Protein AF-0000000076381623 (afdb_homodimer)

Secondary structure (DSSP, 8-state):
-HHHHHHHHHHHHHHHHHHHTTTT--EEEEETTEEEEE-HHHHHHH-HHHHHHHHTT--EEEEPTTT--HHHHHHHHHHHHH----TTT---S-TTTTTT-/-HHHHHHHHHHHHHHHHHHHHTTT--EEEEETTEEEEE-HHHHHHH-HHHHHHHHTT--EEEEPTTT--HHHHHHHHHHHHH----TTT---S-TTTTTT-

InterPro domains:
  IPR000210 BTB/POZ domain [PF00651] (15-88)
  IPR000210 BTB/POZ domain [PS50097] (25-89)
  IPR000210 BTB/POZ domain [SM00225] (25-101)
  IPR011333 SKP1/BTB/POZ domain superfamily [G3DSA:3.30.710.10] (2-96)
  IPR011333 SKP1/BTB/POZ domain superfamily [SSF54695] (5-88)
  IPR050457 Zinc finger and BTB domain-containing [PTHR46105] (6-86)

Nearest PDB structures (foldseek):
  1buo-assembly1_A-2  TM=9.731E-01  e=7.500E-08  Homo sapiens
  2if5-assembly1_A-2  TM=9.376E-01  e=1.291E-07  Homo sapiens
  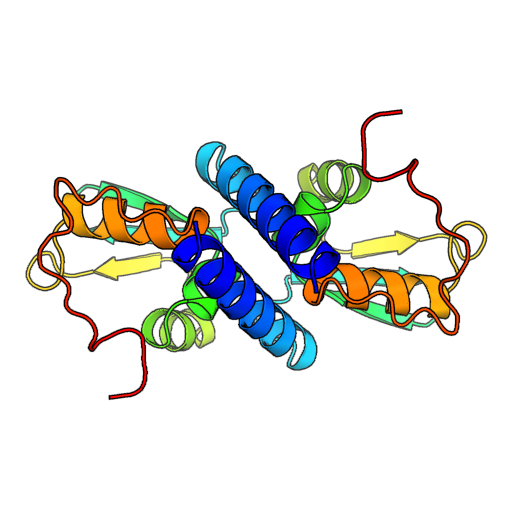1cs3-assembly1_A  TM=9.751E-01  e=3.572E-07  Homo sapiens
  7t0t-assembly2_D  TM=9.208E-01  e=1.812E-07  Homo sapiens
  3ga1-assembly1_A  TM=8.735E-01  e=1.582E-07  Homo sapiens

Structure (mmCIF, N/CA/C/O backbone):
data_AF-0000000076381623-model_v1
#
loop_
_entity.id
_entity.type
_entity.pdbx_description
1 polymer 'BTB domain-containing protein'
#
loop_
_atom_site.group_PDB
_atom_site.id
_atom_site.type_symbol
_atom_site.label_atom_id
_atom_site.label_alt_id
_atom_site.label_comp_id
_atom_site.label_asym_id
_atom_site.label_entity_id
_atom_site.label_seq_id
_atom_site.pdbx_PDB_ins_code
_atom_site.Cartn_x
_atom_site.Cartn_y
_atom_site.Cartn_z
_atom_site.occupancy
_atom_site.B_iso_or_equiv
_atom_site.auth_seq_id
_atom_site.auth_comp_id
_atom_site.auth_asym_id
_atom_site.auth_atom_id
_atom_site.pdbx_PDB_model_num
ATOM 1 N N . LEU A 1 1 ? 20.5 -4.09 -6.148 1 44.88 1 LEU A N 1
ATOM 2 C CA . LEU A 1 1 ? 20.016 -2.918 -5.426 1 44.88 1 LEU A CA 1
ATOM 3 C C . LEU A 1 1 ? 19.219 -2.006 -6.348 1 44.88 1 LEU A C 1
ATOM 5 O O . LEU A 1 1 ? 18.188 -1.458 -5.945 1 44.88 1 LEU A O 1
ATOM 9 N N . VAL A 1 2 ? 19.734 -1.912 -7.535 1 52.88 2 VAL A N 1
ATOM 10 C CA . VAL A 1 2 ? 19.172 -0.991 -8.523 1 52.88 2 VAL A CA 1
ATOM 11 C C . VAL A 1 2 ? 17.766 -1.435 -8.906 1 52.88 2 VAL A C 1
ATOM 13 O O . VAL A 1 2 ? 16.859 -0.609 -9.008 1 52.88 2 VAL A O 1
ATOM 16 N N . LEU A 1 3 ? 17.578 -2.738 -8.906 1 61.34 3 LEU A N 1
ATOM 17 C CA . LEU A 1 3 ? 16.266 -3.225 -9.32 1 61.34 3 LEU A CA 1
ATOM 18 C C . LEU A 1 3 ? 15.234 -2.992 -8.227 1 61.34 3 LEU A C 1
ATOM 20 O O . LEU A 1 3 ? 14.062 -2.73 -8.523 1 61.34 3 LEU A O 1
ATOM 24 N N . GLN A 1 4 ? 15.781 -2.955 -7.047 1 71.25 4 GLN A N 1
ATOM 25 C CA . GLN A 1 4 ? 14.875 -2.785 -5.914 1 71.25 4 GLN A CA 1
ATOM 26 C C . GLN A 1 4 ? 14.328 -1.362 -5.859 1 71.25 4 GLN A C 1
ATOM 28 O O . GLN A 1 4 ? 13.133 -1.163 -5.633 1 71.25 4 GLN A O 1
ATOM 33 N N . ASP A 1 5 ? 15.289 -0.472 -6.203 1 76.06 5 ASP A N 1
ATOM 34 C CA . ASP A 1 5 ? 14.875 0.925 -6.145 1 76.06 5 ASP A CA 1
ATOM 35 C C . ASP A 1 5 ? 13.844 1.238 -7.23 1 76.06 5 ASP A C 1
ATOM 37 O O . ASP A 1 5 ? 12.859 1.925 -6.977 1 76.06 5 ASP A O 1
ATOM 41 N N . GLN A 1 6 ? 14.102 0.695 -8.445 1 83.19 6 GLN A N 1
ATOM 42 C CA . GLN A 1 6 ? 13.18 0.95 -9.539 1 83.19 6 GLN A CA 1
ATOM 43 C C . GLN A 1 6 ? 11.812 0.325 -9.266 1 83.19 6 GLN A C 1
ATOM 45 O O . GLN A 1 6 ? 10.773 0.938 -9.539 1 83.19 6 GLN A O 1
ATOM 50 N N . HIS A 1 7 ? 11.859 -0.849 -8.75 1 88.62 7 HIS A N 1
ATOM 51 C CA . HIS A 1 7 ? 10.617 -1.542 -8.406 1 88.62 7 HIS A CA 1
ATOM 52 C C . HIS A 1 7 ? 9.805 -0.745 -7.398 1 88.62 7 HIS A C 1
ATOM 54 O O . HIS A 1 7 ? 8.609 -0.509 -7.605 1 88.62 7 HIS A O 1
ATOM 60 N N . CYS A 1 8 ? 10.477 -0.35 -6.359 1 90.5 8 CYS A N 1
ATOM 61 C CA . CYS A 1 8 ? 9.812 0.387 -5.289 1 90.5 8 CYS A CA 1
ATOM 62 C C . CYS A 1 8 ? 9.211 1.685 -5.812 1 90.5 8 CYS A C 1
ATOM 64 O O . CYS A 1 8 ? 8.062 2.006 -5.516 1 90.5 8 CYS A O 1
ATOM 66 N N . MET A 1 9 ? 9.938 2.334 -6.625 1 90.5 9 MET A N 1
ATOM 67 C CA . MET A 1 9 ? 9.469 3.619 -7.137 1 90.5 9 MET A CA 1
ATOM 68 C C . MET A 1 9 ? 8.266 3.432 -8.062 1 90.5 9 MET A C 1
ATOM 70 O O . MET A 1 9 ? 7.332 4.234 -8.039 1 90.5 9 MET A O 1
ATOM 74 N N . GLN A 1 10 ? 8.312 2.424 -8.859 1 92.44 10 GLN A N 1
ATOM 75 C CA . GLN A 1 10 ? 7.191 2.15 -9.75 1 92.44 10 GLN A CA 1
ATOM 76 C C . GLN A 1 10 ? 5.941 1.771 -8.953 1 92.44 10 GLN A C 1
ATOM 78 O O . GLN A 1 10 ? 4.84 2.223 -9.266 1 92.44 10 GLN A O 1
ATOM 83 N N . LEU A 1 11 ? 6.125 0.985 -7.996 1 95 11 LEU A N 1
ATOM 84 C CA . LEU A 1 11 ? 5.004 0.565 -7.168 1 95 11 LEU A CA 1
ATOM 85 C C . LEU A 1 11 ? 4.383 1.758 -6.445 1 95 11 LEU A C 1
ATOM 87 O O . LEU A 1 11 ? 3.16 1.916 -6.434 1 95 11 LEU A O 1
ATOM 91 N N . LEU A 1 12 ? 5.25 2.604 -5.879 1 95.5 12 LEU A N 1
ATOM 92 C CA . LEU A 1 12 ? 4.766 3.779 -5.16 1 95.5 12 LEU A CA 1
ATOM 93 C C . LEU A 1 12 ? 4.051 4.734 -6.109 1 95.5 12 LEU A C 1
ATOM 95 O O . LEU A 1 12 ? 3.037 5.336 -5.742 1 95.5 12 LEU A O 1
ATOM 99 N N . ASP A 1 13 ? 4.547 4.828 -7.324 1 95.81 13 ASP A N 1
ATOM 100 C CA . ASP A 1 13 ? 3.902 5.66 -8.336 1 95.81 13 ASP A CA 1
ATOM 101 C C . ASP A 1 13 ? 2.492 5.164 -8.641 1 95.81 13 ASP A C 1
ATOM 103 O O . ASP A 1 13 ? 1.558 5.961 -8.75 1 95.81 13 ASP A O 1
ATOM 107 N N . GLN A 1 14 ? 2.346 3.908 -8.773 1 96.94 14 GLN A N 1
ATOM 108 C CA . GLN A 1 14 ? 1.033 3.334 -9.055 1 96.94 14 GLN A CA 1
ATOM 109 C C . GLN A 1 14 ? 0.096 3.496 -7.859 1 96.94 14 GLN A C 1
ATOM 111 O O . GLN A 1 14 ? -1.099 3.746 -8.031 1 96.94 14 GLN A O 1
ATOM 116 N N . LEU A 1 15 ? 0.608 3.381 -6.633 1 98.12 15 LEU A N 1
ATOM 117 C CA . LEU A 1 15 ? -0.204 3.627 -5.449 1 98.12 15 LEU A CA 1
ATOM 118 C C . LEU A 1 15 ? -0.674 5.078 -5.402 1 98.12 15 LEU A C 1
ATOM 120 O O . LEU A 1 15 ? -1.812 5.355 -5.016 1 98.12 15 LEU A O 1
ATOM 124 N N . ASN A 1 16 ? 0.217 5.969 -5.809 1 97.81 16 ASN A N 1
ATOM 125 C CA . ASN A 1 16 ? -0.166 7.375 -5.863 1 97.81 16 ASN A CA 1
ATOM 126 C C . ASN A 1 16 ? -1.263 7.617 -6.895 1 97.81 16 ASN A C 1
ATOM 128 O O . ASN A 1 16 ? -2.199 8.383 -6.645 1 97.81 16 ASN A O 1
ATOM 132 N N . LYS A 1 17 ? -1.148 7.008 -8.039 1 98.06 17 LYS A N 1
ATOM 133 C CA . LYS A 1 17 ? -2.176 7.125 -9.062 1 98.06 17 LYS A CA 1
ATOM 134 C C . LYS A 1 17 ? -3.518 6.594 -8.57 1 98.06 17 LYS A C 1
ATOM 136 O O . LYS A 1 17 ? -4.566 7.18 -8.844 1 98.06 17 LYS A O 1
ATOM 141 N N . GLN A 1 18 ? -3.467 5.512 -7.879 1 98 18 GLN A N 1
ATOM 142 C CA . GLN A 1 18 ? -4.684 4.98 -7.27 1 98 18 GLN A CA 1
ATOM 143 C C . GLN A 1 18 ? -5.309 5.996 -6.316 1 98 18 GLN A C 1
ATOM 145 O O . GLN A 1 18 ? -6.52 6.23 -6.359 1 98 18 GLN A O 1
ATOM 150 N N . ARG A 1 19 ? -4.457 6.598 -5.469 1 98.12 19 ARG A N 1
ATOM 151 C CA . ARG A 1 19 ? -4.957 7.578 -4.512 1 98.12 19 ARG A CA 1
ATOM 152 C C . ARG A 1 19 ? -5.609 8.758 -5.223 1 98.12 19 ARG A C 1
ATOM 154 O O . ARG A 1 19 ? -6.703 9.188 -4.852 1 98.12 19 ARG A O 1
ATOM 161 N N . GLU A 1 20 ? -4.949 9.219 -6.254 1 97.44 20 GLU A N 1
ATOM 162 C CA . GLU A 1 20 ? -5.441 10.367 -7.008 1 97.44 20 GLU A CA 1
ATOM 163 C C . GLU A 1 20 ? -6.781 10.055 -7.676 1 97.44 20 GLU A C 1
ATOM 165 O O . GLU A 1 20 ? -7.617 10.945 -7.848 1 97.44 20 GLU A O 1
ATOM 170 N N . ASN A 1 21 ? -6.988 8.766 -7.988 1 97.12 21 ASN A N 1
ATOM 171 C CA . ASN A 1 21 ? -8.211 8.352 -8.664 1 97.12 21 ASN A CA 1
ATOM 172 C C . ASN A 1 21 ? -9.227 7.785 -7.68 1 97.12 21 ASN A C 1
ATOM 174 O O . ASN A 1 21 ? -10.305 7.336 -8.078 1 97.12 21 ASN A O 1
ATOM 178 N N . GLY A 1 22 ? -8.852 7.758 -6.418 1 97.12 22 GLY A N 1
ATOM 179 C CA . GLY A 1 22 ? -9.742 7.234 -5.398 1 97.12 22 GLY A CA 1
ATOM 180 C C . GLY A 1 22 ? -9.891 5.727 -5.445 1 97.12 22 GLY A C 1
ATOM 181 O O . GLY A 1 22 ? -10.805 5.164 -4.848 1 97.12 22 GLY A O 1
ATOM 182 N N . PHE A 1 23 ? -9.016 5.094 -6.211 1 96.81 23 PHE A N 1
ATOM 183 C CA . PHE A 1 23 ? -9.094 3.65 -6.402 1 96.81 23 PHE A CA 1
ATOM 184 C C . PHE A 1 23 ? -8.594 2.914 -5.164 1 96.81 23 PHE A C 1
ATOM 186 O O . PHE A 1 23 ? -7.504 3.199 -4.664 1 96.81 23 PHE A O 1
ATOM 193 N N . LEU A 1 24 ? -9.391 2.078 -4.512 1 95.88 24 LEU A N 1
ATOM 194 C CA . LEU A 1 24 ? -9.109 1.2 -3.381 1 95.88 24 LEU A CA 1
ATOM 195 C C . LEU A 1 24 ? -8.766 2.01 -2.135 1 95.88 24 LEU A C 1
ATOM 197 O O . LEU A 1 24 ? -8.094 1.509 -1.231 1 95.88 24 LEU A O 1
ATOM 201 N N . CYS A 1 25 ? -9.047 3.297 -2.148 1 97.19 25 CYS A N 1
ATOM 202 C CA . CYS A 1 25 ? -8.906 4.078 -0.923 1 97.19 25 CYS A CA 1
ATOM 203 C C . CYS A 1 25 ? -9.898 3.615 0.135 1 97.19 25 CYS A C 1
ATOM 205 O O . CYS A 1 25 ? -11.109 3.615 -0.101 1 97.19 25 CYS A O 1
ATOM 207 N N . ASP A 1 26 ? -9.359 3.289 1.3 1 95.75 26 ASP A N 1
ATOM 208 C CA . ASP A 1 26 ? -10.242 2.666 2.285 1 95.75 26 ASP A CA 1
ATOM 209 C C . ASP A 1 26 ? -10.211 3.432 3.605 1 95.75 26 ASP A C 1
ATOM 211 O O . ASP A 1 26 ? -10.609 2.902 4.645 1 95.75 26 ASP A O 1
ATOM 215 N N . CYS A 1 27 ? -9.688 4.652 3.611 1 96.44 27 CYS A N 1
ATOM 216 C CA . CYS A 1 27 ? -9.797 5.504 4.789 1 96.44 27 CYS A CA 1
ATOM 217 C C . CYS A 1 27 ? -9.938 6.969 4.395 1 96.44 27 CYS A C 1
ATOM 219 O O . CYS A 1 27 ? -9.711 7.332 3.238 1 96.44 27 CYS A O 1
ATOM 221 N N . THR A 1 28 ? -10.438 7.715 5.359 1 97.44 28 THR A N 1
ATOM 222 C CA . THR A 1 28 ? -10.625 9.156 5.203 1 97.44 28 THR A CA 1
ATOM 223 C C . THR A 1 28 ? -10.062 9.898 6.414 1 97.44 28 THR A C 1
ATOM 225 O O . THR A 1 28 ? -10.344 9.531 7.559 1 97.44 28 THR A O 1
ATOM 228 N N . VAL A 1 29 ? -9.219 10.852 6.133 1 96.19 29 VAL A N 1
ATOM 229 C CA . VAL A 1 29 ? -8.734 11.758 7.164 1 96.19 29 VAL A CA 1
ATOM 230 C C . VAL A 1 29 ? -9.453 13.102 7.047 1 96.19 29 VAL A C 1
ATOM 232 O O . VAL A 1 29 ? -9.461 13.719 5.977 1 96.19 29 VAL A O 1
ATOM 235 N N . VAL A 1 30 ? -10.086 13.477 8.141 1 96.94 30 VAL A N 1
ATOM 236 C CA . VAL A 1 30 ? -10.875 14.711 8.141 1 96.94 30 VAL A CA 1
ATOM 237 C C . VAL A 1 30 ? -10.164 15.781 8.961 1 96.94 30 VAL A C 1
ATOM 239 O O . VAL A 1 30 ? -9.766 15.531 10.102 1 96.94 30 VAL A O 1
ATOM 242 N N . ILE A 1 31 ? -9.961 16.891 8.344 1 95.56 31 ILE A N 1
ATOM 243 C CA . ILE A 1 31 ? -9.414 18.078 9 1 95.56 31 ILE A CA 1
ATOM 244 C C . ILE A 1 31 ? -10.305 19.281 8.734 1 95.56 31 ILE A C 1
ATOM 246 O O . ILE A 1 31 ? -10.367 19.781 7.602 1 95.56 31 ILE A O 1
ATOM 250 N N . GLY A 1 32 ? -10.945 19.797 9.773 1 92.75 32 GLY A N 1
ATOM 251 C CA . GLY A 1 32 ? -11.93 20.844 9.531 1 92.75 32 GLY A CA 1
ATOM 252 C C . GLY A 1 32 ? -13.039 20.406 8.586 1 92.75 32 GLY A C 1
ATOM 253 O O . GLY A 1 32 ? -13.75 19.438 8.859 1 92.75 32 GLY A O 1
ATOM 254 N N . GLN A 1 33 ? -13.141 21.094 7.438 1 93.44 33 GLN A N 1
ATOM 255 C CA . GLN A 1 33 ? -14.203 20.797 6.473 1 93.44 33 GLN A CA 1
ATOM 256 C C . GLN A 1 33 ? -13.672 19.953 5.316 1 93.44 33 GLN A C 1
ATOM 258 O O . GLN A 1 33 ? -14.43 19.578 4.422 1 93.44 33 GLN A O 1
ATOM 263 N N . LEU A 1 34 ? -12.406 19.578 5.332 1 95.94 34 LEU A N 1
ATOM 264 C CA . LEU A 1 34 ? -11.797 18.875 4.215 1 95.94 34 LEU A CA 1
ATOM 265 C C . LEU A 1 34 ? -11.609 17.391 4.547 1 95.94 34 LEU A C 1
ATOM 267 O O . LEU A 1 34 ? -11.312 17.047 5.688 1 95.94 34 LEU A O 1
ATOM 271 N N . GLN A 1 35 ? -11.797 16.625 3.535 1 96.94 35 GLN A N 1
ATOM 272 C CA . GLN A 1 35 ? -11.625 15.18 3.627 1 96.94 35 GLN A CA 1
ATOM 273 C C . GLN A 1 35 ? -10.531 14.695 2.678 1 96.94 35 GLN A C 1
ATOM 275 O O . GLN A 1 35 ? -10.477 15.109 1.519 1 96.94 35 GLN A O 1
ATOM 280 N N . PHE A 1 36 ? -9.656 13.844 3.188 1 97.31 36 PHE A N 1
ATOM 281 C CA . PHE A 1 36 ? -8.594 13.227 2.406 1 97.31 36 PHE A CA 1
ATOM 282 C C . PHE A 1 36 ? -8.766 11.711 2.35 1 97.31 36 PHE A C 1
ATOM 284 O O . PHE A 1 36 ? -8.758 11.039 3.383 1 97.31 36 PHE A O 1
ATOM 291 N N . LYS A 1 37 ? -8.891 11.234 1.164 1 97.94 37 LYS A N 1
ATOM 292 C CA . LYS A 1 37 ? -8.953 9.789 0.978 1 97.94 37 LYS A CA 1
ATOM 293 C C . LYS A 1 37 ? -7.559 9.203 0.763 1 97.94 37 LYS A C 1
ATOM 295 O O . LYS A 1 37 ? -6.719 9.812 0.098 1 97.94 37 LYS A O 1
ATOM 300 N N . ALA A 1 38 ? -7.352 8.04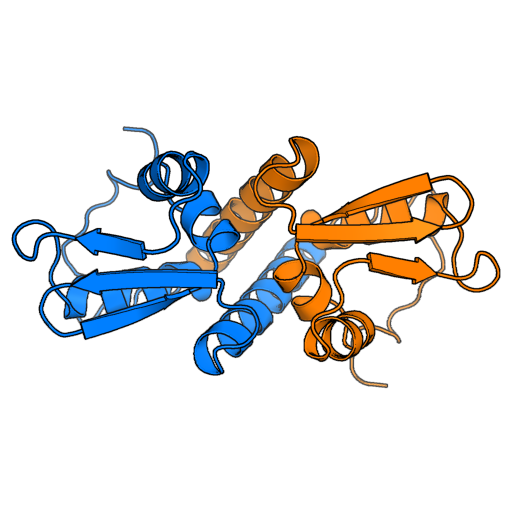7 1.351 1 98.06 38 ALA A N 1
ATOM 301 C CA . ALA A 1 38 ? -6.059 7.383 1.222 1 98.06 38 ALA A CA 1
ATOM 302 C C . ALA A 1 38 ? -6.184 5.883 1.459 1 98.06 38 ALA A C 1
ATOM 304 O O . ALA A 1 38 ? -7.293 5.355 1.573 1 98.06 38 ALA A O 1
ATOM 305 N N . HIS A 1 39 ? -5.129 5.219 1.416 1 98 39 HIS A N 1
ATOM 306 C CA . HIS A 1 39 ? -5.07 3.803 1.756 1 98 39 HIS A CA 1
ATOM 307 C C . HIS A 1 39 ? -4.598 3.602 3.191 1 98 39 HIS A C 1
ATOM 309 O O . HIS A 1 39 ? -3.545 4.113 3.582 1 98 39 HIS A O 1
ATOM 315 N N . ARG A 1 40 ? -5.273 2.799 3.98 1 97.38 40 ARG A N 1
ATOM 316 C CA . ARG A 1 40 ? -4.93 2.549 5.375 1 97.38 40 ARG A CA 1
ATOM 317 C C . ARG A 1 40 ? -3.533 1.949 5.496 1 97.38 40 ARG A C 1
ATOM 319 O O . ARG A 1 40 ? -2.738 2.373 6.34 1 97.38 40 ARG A O 1
ATOM 326 N N . ASN A 1 41 ? -3.33 0.94 4.629 1 97.81 41 ASN A N 1
ATOM 327 C CA . ASN A 1 41 ? -2.066 0.225 4.766 1 97.81 41 ASN A 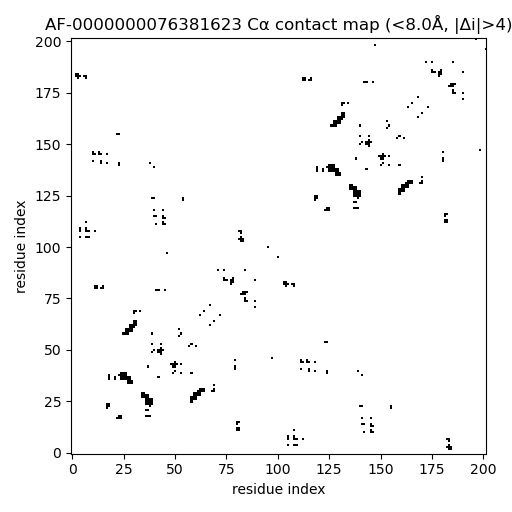CA 1
ATOM 328 C C . ASN A 1 41 ? -0.875 1.125 4.449 1 97.81 41 ASN A C 1
ATOM 330 O O . ASN A 1 41 ? 0.194 0.976 5.043 1 97.81 41 ASN A O 1
ATOM 334 N N . VAL A 1 42 ? -1.017 2.1 3.543 1 98.19 42 VAL A N 1
ATOM 335 C CA . VAL A 1 42 ? 0.058 3.025 3.199 1 98.19 42 VAL A CA 1
ATOM 336 C C . VAL A 1 42 ? 0.285 4.004 4.348 1 98.19 42 VAL A C 1
ATOM 338 O O . VAL A 1 42 ? 1.423 4.223 4.773 1 98.19 42 VAL A O 1
ATOM 341 N N . LEU A 1 43 ? -0.814 4.59 4.902 1 96.62 43 LEU A N 1
ATOM 342 C CA . LEU A 1 43 ? -0.683 5.508 6.027 1 96.62 43 LEU A CA 1
ATOM 343 C C . LEU A 1 43 ? -0.08 4.801 7.238 1 96.62 43 LEU A C 1
ATOM 345 O O . LEU A 1 43 ? 0.805 5.344 7.902 1 96.62 43 LEU A O 1
ATOM 349 N N . ALA A 1 44 ? -0.502 3.578 7.492 1 96.88 44 ALA A N 1
ATOM 350 C CA . ALA A 1 44 ? -0.011 2.799 8.625 1 96.88 44 ALA A CA 1
ATOM 351 C C . ALA A 1 44 ? 1.452 2.414 8.43 1 96.88 44 ALA A C 1
ATOM 353 O O . ALA A 1 44 ? 2.195 2.268 9.406 1 96.88 44 ALA A O 1
ATOM 354 N N . ALA A 1 45 ? 1.845 2.217 7.203 1 97.25 45 ALA A N 1
ATOM 355 C CA . ALA A 1 45 ? 3.234 1.886 6.902 1 97.25 45 ALA A CA 1
ATOM 356 C C . ALA A 1 45 ? 4.148 3.08 7.156 1 97.25 45 ALA A C 1
ATOM 358 O O . ALA A 1 45 ? 5.32 2.91 7.512 1 97.25 45 ALA A O 1
ATOM 359 N N . PHE A 1 46 ? 3.656 4.285 6.977 1 94.38 46 PHE A N 1
ATOM 360 C CA . PHE A 1 46 ? 4.469 5.488 7.094 1 94.38 46 PHE A CA 1
ATOM 361 C C . PHE A 1 46 ? 4.512 5.977 8.539 1 94.38 46 PHE A C 1
ATOM 363 O O . PHE A 1 46 ? 5.547 6.453 9.008 1 94.38 46 PHE A O 1
ATOM 370 N N . SER A 1 47 ? 3.41 5.844 9.227 1 92.56 47 SER A N 1
ATOM 371 C CA . SER A 1 47 ? 3.275 6.527 10.508 1 92.56 47 SER A CA 1
ATOM 372 C C . SER A 1 47 ? 2.766 5.582 11.594 1 92.56 47 SER A C 1
ATOM 374 O O . SER A 1 47 ? 1.73 4.934 11.422 1 92.56 47 SER A O 1
ATOM 376 N N . GLY A 1 48 ? 3.434 5.582 12.688 1 93.88 48 GLY A N 1
ATOM 377 C CA . GLY A 1 48 ? 2.973 4.789 13.812 1 93.88 48 GLY A CA 1
ATOM 378 C C . GLY A 1 48 ? 1.618 5.227 14.336 1 93.88 48 GLY A C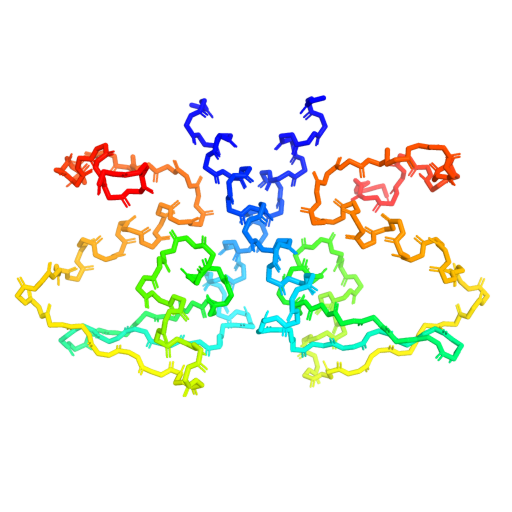 1
ATOM 379 O O . GLY A 1 48 ? 0.854 4.414 14.859 1 93.88 48 GLY A O 1
ATOM 380 N N . TYR A 1 49 ? 1.374 6.453 14.25 1 90.94 49 TYR A N 1
ATOM 381 C CA . TYR A 1 49 ? 0.075 6.977 14.656 1 90.94 49 TYR A CA 1
ATOM 382 C C . TYR A 1 49 ? -1.049 6.332 13.859 1 90.94 49 TYR A C 1
ATOM 384 O O . TYR A 1 49 ? -1.987 5.773 14.43 1 90.94 49 TYR A O 1
ATOM 392 N N . PHE A 1 50 ? -0.947 6.348 12.57 1 93.38 50 PHE A N 1
ATOM 393 C CA . PHE A 1 50 ? -1.984 5.785 11.719 1 93.38 50 PHE A CA 1
ATOM 394 C C . PHE A 1 50 ? -2.043 4.27 11.859 1 93.38 50 PHE A C 1
ATOM 396 O O . PHE A 1 50 ? -3.117 3.674 11.773 1 93.38 50 PHE A O 1
ATOM 403 N N . ARG A 1 51 ? -0.853 3.684 12.148 1 95.44 51 ARG A N 1
ATOM 404 C CA . ARG A 1 51 ? -0.84 2.246 12.398 1 95.44 51 ARG A CA 1
ATOM 405 C C . ARG A 1 51 ? -1.698 1.896 13.609 1 95.44 51 ARG A C 1
ATOM 407 O O . ARG A 1 51 ? -2.498 0.958 13.562 1 95.44 51 ARG A O 1
ATOM 414 N N . ALA A 1 52 ? -1.573 2.637 14.664 1 93 52 ALA A N 1
ATOM 415 C CA . ALA A 1 52 ? -2.328 2.41 15.891 1 93 52 ALA A CA 1
ATOM 416 C C . ALA A 1 52 ? -3.814 2.682 15.68 1 93 52 ALA A C 1
ATOM 418 O O . ALA A 1 52 ? -4.664 1.908 16.125 1 93 52 ALA A O 1
ATOM 419 N N . VAL A 1 53 ? -4.117 3.67 14.977 1 91.62 53 VAL A N 1
ATOM 420 C CA . VAL A 1 53 ? -5.496 4.09 14.742 1 91.62 53 VAL A CA 1
ATOM 421 C C . VAL A 1 53 ? -6.215 3.049 13.883 1 91.62 53 VAL A C 1
ATOM 423 O O . VAL A 1 53 ? -7.359 2.686 14.164 1 91.62 53 VAL A O 1
ATOM 426 N N . TYR A 1 54 ? -5.559 2.49 12.859 1 93.25 54 TYR A N 1
ATOM 427 C CA . TYR A 1 54 ? -6.238 1.609 11.914 1 93.25 54 TYR A CA 1
ATOM 428 C C . TYR A 1 54 ? -6.191 0.162 12.391 1 93.25 54 TYR A C 1
ATOM 430 O O . TYR A 1 54 ? -6.883 -0.7 11.844 1 93.25 54 TYR A O 1
ATOM 438 N N . ALA A 1 55 ? -5.371 -0.042 13.367 1 90.69 55 ALA A N 1
ATOM 439 C CA . ALA A 1 55 ? -5.43 -1.342 14.031 1 90.69 55 ALA A CA 1
ATOM 440 C C . ALA A 1 55 ? -6.773 -1.544 14.727 1 90.69 55 ALA A C 1
ATOM 442 O O . ALA A 1 55 ? -7.215 -2.68 14.914 1 90.69 55 ALA A O 1
ATOM 443 N N . LEU A 1 56 ? -7.445 -0.505 15.008 1 85.38 56 LEU A N 1
ATOM 444 C CA . LEU A 1 56 ? -8.719 -0.555 15.711 1 85.38 56 LEU A CA 1
ATOM 445 C C . LEU A 1 56 ? -9.891 -0.522 14.727 1 85.38 56 LEU A C 1
ATOM 447 O O . LEU A 1 56 ? -11.039 -0.313 15.125 1 85.38 56 LEU A O 1
ATOM 451 N N . GLU A 1 57 ? -9.602 -0.732 13.484 1 77.19 57 GLU A N 1
ATOM 452 C CA . GLU A 1 57 ? -10.547 -0.905 12.383 1 77.19 57 GLU A CA 1
ATOM 453 C C . GLU A 1 57 ? -11.305 0.388 12.102 1 77.19 57 GLU A C 1
ATOM 455 O O . GLU A 1 57 ? -12.391 0.361 11.516 1 77.19 57 GLU A O 1
ATOM 460 N N . SER A 1 58 ? -10.812 1.419 12.5 1 80.44 58 SER A N 1
ATOM 461 C CA . SER A 1 58 ? -11.414 2.695 12.133 1 80.44 58 SER A CA 1
ATOM 462 C C . SER A 1 58 ? -11.078 3.082 10.695 1 80.44 58 SER A C 1
ATOM 464 O O . SER A 1 58 ? -9.961 2.848 10.234 1 80.44 58 SER A O 1
ATOM 466 N N . ARG A 1 59 ? -12.141 3.672 10.094 1 90.19 59 ARG A N 1
ATOM 467 C CA . ARG A 1 59 ? -11.906 4.055 8.703 1 90.19 59 ARG A CA 1
ATOM 468 C C . ARG A 1 59 ? -11.867 5.57 8.547 1 90.19 59 ARG A C 1
ATOM 470 O O . ARG A 1 59 ? -11.391 6.09 7.539 1 90.19 59 ARG A O 1
ATOM 477 N N . VAL A 1 60 ? -12.367 6.238 9.578 1 93.94 60 VAL A N 1
ATOM 478 C CA . VAL A 1 60 ? -12.344 7.695 9.539 1 93.94 60 VAL A CA 1
ATOM 479 C C . VAL A 1 60 ? -11.539 8.227 10.727 1 93.94 60 VAL A C 1
ATOM 481 O O . VAL A 1 60 ? -11.742 7.797 11.859 1 93.94 60 VAL A O 1
ATOM 484 N N . VAL A 1 61 ? -10.562 9.117 10.406 1 93.5 61 VAL A N 1
ATOM 485 C CA . VAL A 1 61 ? -9.75 9.758 11.438 1 93.5 61 VAL A CA 1
ATOM 486 C C . VAL A 1 61 ? -9.961 11.273 11.398 1 93.5 61 VAL A C 1
ATOM 488 O O . VAL A 1 61 ? -9.875 11.891 10.344 1 93.5 61 VAL A O 1
ATOM 491 N N . PHE A 1 62 ? -10.305 11.781 12.578 1 93.88 62 PHE A N 1
ATOM 492 C CA . PHE A 1 62 ? -10.445 13.227 12.711 1 93.88 62 PHE A CA 1
ATOM 493 C C . PHE A 1 62 ? -9.188 13.844 13.328 1 93.88 62 PHE A C 1
ATOM 495 O O . PHE A 1 62 ? -8.766 13.445 14.414 1 93.88 62 PHE A O 1
ATOM 502 N N . LEU A 1 63 ? -8.539 14.695 12.539 1 93.69 63 LEU A N 1
ATOM 503 C CA . LEU A 1 63 ? -7.371 15.398 13.062 1 93.69 63 LEU A CA 1
ATOM 504 C C . LEU A 1 63 ? -7.723 16.828 13.438 1 93.69 63 LEU A C 1
ATOM 506 O O . LEU A 1 63 ? -8.453 17.5 12.711 1 93.69 63 LEU A O 1
ATOM 510 N N . ASP A 1 64 ? -7.207 17.234 14.578 1 92.5 64 ASP A N 1
ATOM 511 C CA . ASP A 1 64 ? -7.445 18.594 15.07 1 92.5 64 ASP A CA 1
ATOM 512 C C . ASP A 1 64 ? -6.609 19.609 14.305 1 92.5 64 ASP A C 1
ATOM 514 O O . ASP A 1 64 ? -5.402 19.438 14.141 1 92.5 64 ASP A O 1
ATOM 518 N N . GLN A 1 65 ? -7.258 20.641 13.891 1 90.25 65 GLN A N 1
ATOM 519 C CA . GLN A 1 65 ? -6.602 21.703 13.141 1 90.25 65 GLN A CA 1
ATOM 520 C C . GLN A 1 65 ? -5.488 22.344 13.953 1 90.25 65 GLN A C 1
ATOM 522 O O . GLN A 1 65 ? -4.617 23.016 13.398 1 90.25 65 GLN A O 1
ATOM 527 N N . SER A 1 66 ? -5.527 22.141 15.273 1 90 66 SER A N 1
ATOM 528 C CA . SER A 1 66 ? -4.465 22.672 16.125 1 90 66 SER A CA 1
ATOM 529 C C . SER A 1 66 ? -3.18 21.859 15.977 1 90 66 SER A C 1
ATOM 531 O O . SER A 1 66 ? -2.096 22.359 16.297 1 90 66 SER A O 1
ATOM 533 N N . GLN A 1 67 ? -3.279 20.672 15.492 1 87.81 67 GLN A N 1
ATOM 534 C CA . GLN A 1 67 ? -2.127 19.781 15.383 1 87.81 67 GLN A CA 1
ATOM 535 C C . GLN A 1 67 ? -1.508 19.875 13.984 1 87.81 67 GLN A C 1
ATOM 537 O O . GLN A 1 67 ? -0.285 19.797 13.844 1 87.81 67 GLN A O 1
ATOM 542 N N . ILE A 1 68 ? -2.357 19.922 13 1 89.62 68 ILE A N 1
ATOM 543 C CA . ILE A 1 68 ? -1.869 19.984 11.625 1 89.62 68 ILE A CA 1
ATOM 544 C C . ILE A 1 68 ? -2.873 20.734 10.758 1 89.62 68 ILE A C 1
ATOM 546 O O . ILE A 1 68 ? -4.086 20.547 10.891 1 89.62 68 ILE A O 1
ATOM 550 N N . SER A 1 69 ? -2.26 21.625 9.945 1 90.25 69 SER A N 1
ATOM 551 C CA . SER A 1 69 ? -3.121 22.344 9.016 1 90.25 69 SER A CA 1
ATOM 552 C C . SER A 1 69 ? -3.533 21.453 7.844 1 90.25 69 SER A C 1
ATOM 554 O O . SER A 1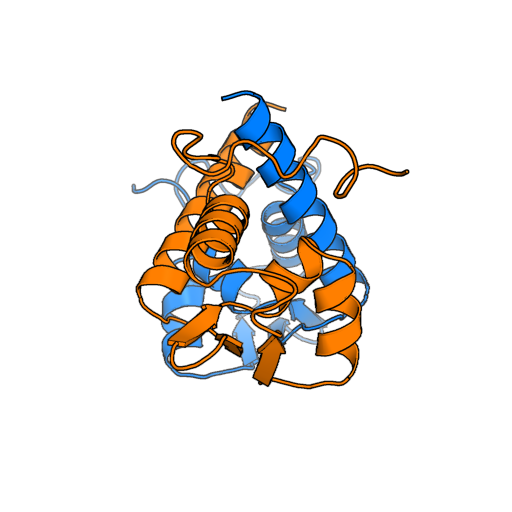 69 ? -2.898 20.422 7.586 1 90.25 69 SER A O 1
ATOM 556 N N . THR A 1 70 ? -4.625 21.891 7.125 1 92.81 70 THR A N 1
ATOM 557 C CA . THR A 1 70 ? -5.062 21.188 5.922 1 92.81 70 THR A CA 1
ATOM 558 C C . THR A 1 70 ? -3.949 21.156 4.879 1 92.81 70 THR A C 1
ATOM 560 O O . THR A 1 70 ? -3.707 20.125 4.25 1 92.81 70 THR A O 1
ATOM 563 N N . GLU A 1 71 ? -3.289 22.281 4.699 1 90.25 71 GLU A N 1
ATOM 564 C CA . GLU A 1 71 ? -2.186 22.359 3.75 1 90.25 71 GLU A CA 1
ATOM 565 C C . GLU A 1 71 ? -1.023 21.469 4.164 1 90.25 71 GLU A C 1
ATOM 567 O O . GLU A 1 71 ? -0.421 20.797 3.326 1 90.25 71 GLU A O 1
ATOM 572 N N . GLY A 1 72 ? -0.761 21.484 5.465 1 90.56 72 GLY A N 1
ATOM 573 C CA . GLY A 1 72 ? 0.304 20.641 5.977 1 90.56 72 GLY A CA 1
ATOM 574 C C . GLY A 1 72 ? 0.053 19.156 5.754 1 90.56 72 GLY A C 1
ATOM 575 O O . GLY A 1 72 ? 0.961 18.422 5.363 1 90.56 72 GLY A O 1
ATOM 576 N N . PHE A 1 73 ? -1.204 18.719 5.961 1 92.81 73 PHE A N 1
ATOM 577 C CA . PHE A 1 73 ? -1.522 17.312 5.781 1 92.81 73 PHE A CA 1
ATOM 578 C C . PHE A 1 73 ? -1.479 16.922 4.309 1 92.81 73 PHE A C 1
ATOM 580 O O . PHE A 1 73 ? -1.039 15.828 3.959 1 92.81 73 PHE A O 1
ATOM 587 N N . HIS A 1 74 ? -1.949 17.844 3.439 1 93.38 74 HIS A N 1
ATOM 588 C CA . HIS A 1 74 ? -1.852 17.609 2.004 1 93.38 74 HIS A CA 1
ATOM 589 C C . HIS A 1 74 ? -0.409 17.344 1.587 1 93.38 74 HIS A C 1
ATOM 591 O O . HIS A 1 74 ? -0.135 16.391 0.849 1 93.38 74 HIS A O 1
ATOM 597 N N . LYS A 1 75 ? 0.509 18.141 2.082 1 91.31 75 LYS A N 1
ATOM 598 C CA . LYS A 1 75 ? 1.929 17.984 1.78 1 91.31 75 LYS A CA 1
ATOM 599 C C . LYS A 1 75 ? 2.469 16.672 2.34 1 91.31 75 LYS A C 1
ATOM 601 O O . LYS A 1 75 ? 3.268 15.992 1.688 1 91.31 75 LYS A O 1
ATOM 606 N N . LEU A 1 76 ? 2.021 16.406 3.596 1 92.25 76 LEU A N 1
ATOM 607 C CA . LEU A 1 76 ? 2.434 15.148 4.215 1 92.25 76 LEU A CA 1
ATOM 608 C C . LEU A 1 76 ? 1.969 13.953 3.391 1 92.25 76 LEU A C 1
ATOM 610 O O . LEU A 1 76 ? 2.754 13.047 3.107 1 92.25 76 LEU A O 1
ATOM 614 N N . LEU A 1 77 ? 0.729 14.039 2.99 1 94.5 77 LEU A N 1
ATOM 615 C CA . LEU A 1 77 ? 0.151 12.969 2.186 1 94.5 77 LEU A CA 1
ATOM 616 C C . LEU A 1 77 ? 0.889 12.828 0.859 1 94.5 77 LEU A C 1
ATOM 618 O O . LEU A 1 77 ? 1.212 11.711 0.441 1 94.5 77 LEU A O 1
ATOM 622 N N . ASP A 1 78 ? 1.185 13.938 0.183 1 93.5 78 ASP A N 1
ATOM 623 C CA . ASP A 1 78 ? 1.957 13.906 -1.055 1 93.5 78 ASP A CA 1
ATOM 624 C C . ASP A 1 78 ? 3.33 13.281 -0.83 1 93.5 78 ASP A C 1
ATOM 626 O O . ASP A 1 78 ? 3.789 12.469 -1.64 1 93.5 78 ASP A O 1
ATOM 630 N N . PHE A 1 79 ? 3.889 13.594 0.256 1 92.06 79 PHE A N 1
ATOM 631 C CA . PHE A 1 79 ? 5.199 13.047 0.583 1 92.06 79 PHE A CA 1
ATOM 632 C C . PHE A 1 79 ? 5.125 11.539 0.77 1 92.06 79 PHE A C 1
ATOM 634 O O . PHE A 1 79 ? 5.977 10.805 0.266 1 92.06 79 PHE A O 1
ATOM 641 N N . ILE A 1 80 ? 4.133 11.102 1.516 1 94.25 80 ILE A N 1
ATOM 642 C CA . ILE A 1 80 ? 3.977 9.68 1.791 1 94.25 80 ILE A CA 1
ATOM 643 C C . ILE A 1 80 ? 3.922 8.898 0.478 1 94.25 80 ILE A C 1
ATOM 645 O O . ILE A 1 80 ? 4.586 7.871 0.329 1 94.25 80 ILE A O 1
ATOM 649 N N . TYR A 1 81 ? 3.27 9.477 -0.55 1 96.25 81 TYR A N 1
ATOM 650 C CA . TYR A 1 81 ? 3.002 8.719 -1.767 1 96.25 81 TYR A CA 1
ATOM 651 C C . TYR A 1 81 ? 4.066 8.992 -2.824 1 96.25 81 TYR A C 1
ATOM 653 O O . TYR A 1 81 ? 4.172 8.258 -3.811 1 96.25 81 TYR A O 1
ATOM 661 N N . THR A 1 82 ? 4.926 9.984 -2.615 1 92.19 82 THR A N 1
ATOM 662 C CA . THR A 1 82 ? 5.832 10.336 -3.703 1 92.19 82 THR A CA 1
ATOM 663 C C . THR A 1 82 ? 7.273 10.406 -3.205 1 92.19 82 THR A C 1
ATOM 665 O O . THR A 1 82 ? 8.211 10.352 -4 1 92.19 82 THR A O 1
ATOM 668 N N . GLY A 1 83 ? 7.48 10.641 -1.938 1 88.06 83 GLY A N 1
ATOM 669 C CA . GLY A 1 83 ? 8.805 10.891 -1.388 1 88.06 83 GLY A CA 1
ATOM 670 C C . GLY A 1 83 ? 9.297 12.305 -1.634 1 88.06 83 GLY A C 1
ATOM 671 O O . GLY A 1 83 ? 10.414 12.648 -1.263 1 88.06 83 GLY A O 1
ATOM 672 N N . ASN A 1 84 ? 8.625 13.055 -2.355 1 81.81 84 ASN A N 1
ATOM 673 C CA . ASN A 1 84 ? 9.016 14.414 -2.691 1 81.81 84 ASN A CA 1
ATOM 674 C C . ASN A 1 84 ? 8.352 15.438 -1.771 1 81.81 84 ASN A C 1
ATOM 676 O O . ASN A 1 84 ? 7.156 15.344 -1.496 1 81.81 84 ASN A O 1
ATOM 680 N N . ILE A 1 85 ? 9.258 16.094 -0.97 1 70.56 85 ILE A N 1
ATOM 681 C CA . ILE A 1 85 ? 8.734 17.156 -0.119 1 70.56 85 ILE A CA 1
ATOM 682 C C . ILE A 1 85 ? 8.602 18.453 -0.928 1 70.56 85 ILE A C 1
ATOM 684 O O . ILE A 1 85 ? 9.531 18.844 -1.639 1 70.56 85 ILE A O 1
ATOM 688 N N . ASN A 1 86 ? 7.754 18.656 -1.793 1 54.34 86 ASN A N 1
ATOM 689 C CA . ASN A 1 86 ? 7.688 19.984 -2.385 1 54.34 86 ASN A CA 1
ATOM 690 C C . ASN A 1 86 ? 7.906 21.078 -1.338 1 54.34 86 ASN A C 1
ATOM 692 O O . ASN A 1 86 ? 7.113 21.219 -0.405 1 54.34 86 ASN A O 1
ATOM 696 N N . ILE A 1 87 ? 9.25 21.203 -1.053 1 48.09 87 ILE A N 1
ATOM 697 C CA . ILE A 1 87 ? 9.781 22.094 -0.031 1 48.09 87 ILE A CA 1
ATOM 698 C C . ILE A 1 87 ? 9.102 23.469 -0.126 1 48.09 87 ILE A C 1
ATOM 700 O O . ILE A 1 87 ? 9.344 24.344 0.697 1 48.09 87 ILE A O 1
ATOM 704 N N . ASP A 1 88 ? 8.602 23.953 -1.177 1 45.69 88 ASP A N 1
ATOM 705 C CA . ASP A 1 88 ? 8.227 25.344 -0.909 1 45.69 88 ASP A CA 1
ATOM 706 C C . ASP A 1 88 ? 7.52 25.469 0.437 1 45.69 88 ASP A C 1
ATOM 708 O O . ASP A 1 88 ? 7.73 26.438 1.169 1 45.69 88 ASP A O 1
ATOM 712 N N . GLY A 1 89 ? 6.523 24.766 0.731 1 40.56 89 GLY A N 1
ATOM 713 C CA . GLY A 1 89 ? 5.812 25.031 1.971 1 40.56 89 GLY A CA 1
ATOM 714 C C . GLY A 1 89 ? 6.266 24.156 3.121 1 40.56 89 GLY A C 1
ATOM 715 O O . GLY A 1 89 ? 5.734 24.25 4.23 1 40.56 89 GLY A O 1
ATOM 716 N N . LEU A 1 90 ? 6.68 22.938 2.822 1 41.25 90 LEU A N 1
ATOM 717 C CA . LEU A 1 90 ? 6.871 22.078 3.992 1 41.25 90 LEU A CA 1
ATOM 718 C C . LEU A 1 90 ? 8.172 22.422 4.711 1 41.25 90 LEU A C 1
ATOM 720 O O . LEU A 1 90 ? 9.188 21.75 4.527 1 41.25 90 LEU A O 1
ATOM 724 N N . VAL A 1 91 ? 8.57 23.656 4.828 1 33.72 91 VAL A N 1
ATOM 725 C CA . VAL A 1 91 ? 9.688 24.016 5.688 1 33.72 91 VAL A CA 1
ATOM 726 C C . VAL A 1 91 ? 9.641 23.203 6.977 1 33.72 91 VAL A C 1
ATOM 728 O O . VAL A 1 91 ? 10.664 22.719 7.449 1 33.72 91 VAL A O 1
ATOM 731 N N . SER A 1 92 ? 8.602 23.297 7.891 1 31.45 92 SER A N 1
ATOM 732 C CA . SER A 1 92 ? 8.852 23.188 9.328 1 31.45 92 SER A CA 1
ATOM 733 C C . SER A 1 92 ? 9 21.719 9.75 1 31.45 92 SER A C 1
ATOM 735 O O . SER A 1 92 ? 9.164 21.438 10.938 1 31.45 92 SER A O 1
ATOM 737 N N . CYS A 1 93 ? 8.25 20.75 9.141 1 34.5 93 CYS A N 1
ATOM 738 C CA . CYS A 1 93 ? 8.312 19.594 10.023 1 34.5 93 CYS A CA 1
ATOM 739 C C . CYS A 1 93 ? 9.711 18.984 10.031 1 34.5 93 CYS A C 1
ATOM 741 O O . CYS A 1 93 ? 10.234 18.609 8.977 1 34.5 93 CYS A O 1
ATOM 743 N N . GLY A 1 94 ? 10.617 19.312 10.867 1 31.09 94 GLY A N 1
ATOM 744 C CA . GLY A 1 94 ? 11.969 18.906 11.219 1 31.09 94 GLY A CA 1
ATOM 745 C C . GLY A 1 94 ? 12.234 17.438 10.992 1 31.09 94 GLY A C 1
ATOM 746 O O . GLY A 1 94 ? 11.297 16.641 10.844 1 31.09 94 GLY A O 1
ATOM 747 N N . SER A 1 95 ? 13.586 16.875 10.844 1 32.28 95 SER A N 1
ATOM 748 C CA . SER A 1 95 ? 14.352 15.633 10.938 1 32.28 95 SER A CA 1
ATOM 749 C C . SER A 1 95 ? 13.742 14.68 11.953 1 32.28 95 SER A C 1
ATOM 751 O O . SER A 1 95 ? 14.258 13.586 12.18 1 32.28 95 SER A O 1
ATOM 753 N N . SER A 1 96 ? 13.086 15.102 13.062 1 30.66 96 SER A N 1
ATOM 754 C CA . SER A 1 96 ? 12.797 14.359 14.281 1 30.66 96 SER A CA 1
ATOM 755 C C . SER A 1 96 ? 11.695 13.336 14.062 1 30.66 96 SER A C 1
ATOM 757 O O . SER A 1 96 ? 11.547 12.391 14.844 1 30.66 96 SER A O 1
ATOM 759 N N . CYS A 1 97 ? 10.609 13.664 13.414 1 32.69 97 CYS A N 1
ATOM 760 C CA . CYS A 1 97 ? 9.453 12.797 13.586 1 32.69 97 CYS A CA 1
ATOM 761 C C . CYS A 1 97 ? 9.664 11.453 12.898 1 32.69 97 CYS A C 1
ATOM 763 O O . CYS A 1 97 ? 8.891 10.516 13.102 1 32.69 97 CYS A O 1
ATOM 765 N N . LEU A 1 98 ? 10.062 11.516 11.773 1 31.97 98 LEU A N 1
ATOM 766 C CA . LEU A 1 98 ? 10.055 10.203 11.141 1 31.97 98 LEU A CA 1
ATOM 767 C C . LEU A 1 98 ? 10.984 9.242 11.867 1 31.97 98 LEU A C 1
ATOM 769 O O . LEU A 1 98 ? 10.688 8.047 11.984 1 31.97 98 LEU A O 1
ATOM 773 N N . MET A 1 99 ? 12.289 9.531 12.07 1 24.59 99 MET A N 1
ATOM 774 C CA . MET A 1 99 ? 13.414 8.672 12.453 1 24.59 99 MET A CA 1
ATOM 775 C C . MET A 1 99 ? 13.445 8.469 13.961 1 24.59 99 MET A C 1
ATOM 777 O O . MET A 1 99 ? 13.68 9.414 14.719 1 24.59 99 MET A O 1
ATOM 781 N N . GLY A 1 100 ? 13.078 7.723 14.617 1 29.56 100 GLY A N 1
ATOM 782 C CA . GLY A 1 100 ? 13.352 7.18 15.938 1 29.56 100 GLY A CA 1
ATOM 783 C C . GLY A 1 100 ? 13.727 8.242 16.953 1 29.56 100 GLY A C 1
ATOM 784 O O . GLY A 1 100 ? 14.18 7.93 18.047 1 29.56 100 GLY A O 1
ATOM 785 N N . LEU A 1 101 ? 13.703 9.695 16.844 1 25.03 101 LEU A N 1
ATOM 786 C CA . LEU A 1 101 ? 14.25 10.109 18.125 1 25.03 101 LEU A CA 1
ATOM 787 C C . LEU A 1 101 ? 13.188 10.016 19.219 1 25.03 101 LEU A C 1
ATOM 789 O O . LEU A 1 101 ? 12.016 10.312 18.984 1 25.03 101 LEU A O 1
ATOM 793 N N . LEU B 1 1 ? 16.656 12.984 -5.066 1 44.91 1 LEU B N 1
ATOM 794 C CA . LEU B 1 1 ? 16.453 11.641 -5.59 1 44.91 1 LEU B CA 1
ATOM 795 C C . LEU B 1 1 ? 16.703 10.594 -4.516 1 44.91 1 LEU B C 1
ATOM 797 O O . LEU B 1 1 ? 15.977 9.602 -4.414 1 44.91 1 LEU B O 1
ATOM 801 N N . VAL B 1 2 ? 17.719 10.875 -3.76 1 53.28 2 VAL B N 1
ATOM 802 C CA . VAL B 1 2 ? 18.188 9.938 -2.748 1 53.28 2 VAL B CA 1
ATOM 803 C C . VAL B 1 2 ? 17.125 9.766 -1.663 1 53.28 2 VAL B C 1
ATOM 805 O O . VAL B 1 2 ? 16.844 8.648 -1.225 1 53.28 2 VAL B O 1
ATOM 808 N N . LEU B 1 3 ? 16.438 10.859 -1.416 1 61.41 3 LEU B N 1
ATOM 809 C CA . LEU B 1 3 ? 15.453 10.781 -0.345 1 61.41 3 LEU B CA 1
ATOM 810 C C . LEU B 1 3 ? 14.227 9.984 -0.792 1 61.41 3 LEU B C 1
ATOM 812 O O . LEU B 1 3 ? 13.602 9.297 0.014 1 61.41 3 LEU B O 1
ATOM 816 N N . GLN B 1 4 ? 14.039 10.047 -2.084 1 71.62 4 GLN B N 1
ATOM 817 C CA . GLN B 1 4 ? 12.867 9.367 -2.621 1 71.62 4 GLN B CA 1
ATOM 818 C C . GLN B 1 4 ? 13.039 7.852 -2.564 1 71.62 4 GLN B C 1
ATOM 820 O O . GLN B 1 4 ? 12.117 7.133 -2.18 1 71.62 4 GLN B O 1
ATOM 825 N N . ASP B 1 5 ? 14.336 7.504 -2.861 1 76.5 5 ASP B N 1
ATOM 826 C CA . ASP B 1 5 ? 14.586 6.066 -2.877 1 76.5 5 ASP B CA 1
ATOM 827 C C . ASP B 1 5 ? 14.5 5.48 -1.47 1 76.5 5 ASP B C 1
ATOM 829 O O . ASP B 1 5 ? 13.922 4.41 -1.273 1 76.5 5 ASP B O 1
ATOM 833 N N . GLN B 1 6 ? 15.062 6.234 -0.489 1 83.81 6 GLN B N 1
ATOM 834 C CA . GLN B 1 6 ? 15.031 5.746 0.885 1 83.81 6 GLN B CA 1
ATOM 835 C C . GLN B 1 6 ? 13.602 5.688 1.417 1 83.81 6 GLN B C 1
ATOM 837 O O . GLN B 1 6 ? 13.227 4.73 2.1 1 83.81 6 GLN B O 1
ATOM 842 N N . HIS B 1 7 ? 12.875 6.699 1.087 1 88.69 7 HIS B N 1
ATOM 843 C CA . HIS B 1 7 ? 11.477 6.75 1.507 1 88.69 7 HIS B CA 1
ATOM 844 C C . HIS B 1 7 ? 10.695 5.559 0.957 1 88.69 7 HIS B C 1
ATOM 846 O O . HIS B 1 7 ? 10.008 4.863 1.706 1 88.69 7 HIS B O 1
ATOM 852 N N . CYS B 1 8 ? 10.852 5.359 -0.303 1 90.62 8 CYS B N 1
ATOM 853 C CA . CYS B 1 8 ? 10.125 4.285 -0.972 1 90.62 8 CYS B CA 1
ATOM 854 C C . CYS B 1 8 ? 10.492 2.928 -0.379 1 90.62 8 CYS B C 1
ATOM 856 O O . CYS B 1 8 ? 9.617 2.115 -0.087 1 90.62 8 CYS B O 1
ATOM 858 N N . MET B 1 9 ? 11.734 2.754 -0.137 1 90.56 9 MET B N 1
ATOM 859 C CA . MET B 1 9 ? 12.188 1.465 0.375 1 90.56 9 MET B CA 1
ATOM 860 C C . MET B 1 9 ? 11.68 1.231 1.794 1 90.56 9 MET B C 1
ATOM 862 O O . MET B 1 9 ? 11.312 0.111 2.148 1 90.56 9 MET B O 1
ATOM 866 N N . GLN B 1 10 ? 11.695 2.252 2.568 1 92.69 10 GLN B N 1
ATOM 867 C CA . GLN B 1 10 ? 11.188 2.127 3.93 1 92.69 10 GLN B CA 1
ATOM 868 C C . GLN B 1 10 ? 9.695 1.837 3.936 1 92.69 10 GLN B C 1
ATOM 870 O O . GLN B 1 10 ? 9.219 1.001 4.707 1 92.69 10 GLN B O 1
ATOM 875 N N . LEU B 1 11 ? 9.008 2.502 3.119 1 95.12 11 LEU B N 1
ATOM 876 C CA . LEU B 1 11 ? 7.566 2.293 3.033 1 95.12 11 LEU B CA 1
ATOM 877 C C . LEU B 1 11 ? 7.246 0.873 2.582 1 95.12 11 LEU B C 1
ATOM 879 O O . LEU B 1 11 ? 6.395 0.206 3.172 1 95.12 11 LEU B O 1
ATOM 883 N N . LEU B 1 12 ? 7.969 0.411 1.569 1 95.5 12 LEU B N 1
ATOM 884 C CA . LEU B 1 12 ? 7.75 -0.937 1.056 1 95.5 12 LEU B CA 1
ATOM 885 C C . LEU B 1 12 ? 8.102 -1.983 2.107 1 95.5 12 LEU B C 1
ATOM 887 O O . LEU B 1 12 ? 7.414 -2.998 2.234 1 95.5 12 LEU B O 1
ATOM 891 N N . ASP B 1 13 ? 9.125 -1.697 2.875 1 96 13 ASP B N 1
ATOM 892 C CA . ASP B 1 13 ? 9.516 -2.59 3.963 1 96 13 ASP B CA 1
ATOM 893 C C . ASP B 1 13 ? 8.398 -2.711 5 1 96 13 ASP B C 1
ATOM 895 O O . ASP B 1 13 ? 8.102 -3.809 5.473 1 96 13 ASP B O 1
ATOM 899 N N . GLN B 1 14 ? 7.824 -1.635 5.332 1 97 14 GLN B N 1
ATOM 900 C CA . GLN B 1 14 ? 6.738 -1.646 6.305 1 97 14 GLN B CA 1
ATOM 901 C C . GLN B 1 14 ? 5.504 -2.34 5.746 1 97 14 GLN B C 1
ATOM 903 O O . GLN B 1 14 ? 4.801 -3.053 6.469 1 97 14 GLN B O 1
ATOM 908 N N . LEU B 1 15 ? 5.223 -2.172 4.461 1 98.19 15 LEU B N 1
ATOM 909 C CA . LEU B 1 15 ? 4.117 -2.889 3.83 1 98.19 15 LEU B CA 1
ATOM 910 C C . LEU B 1 15 ? 4.363 -4.395 3.852 1 98.19 15 LEU B C 1
ATOM 912 O O . LEU B 1 15 ? 3.436 -5.176 4.066 1 98.19 15 LEU B O 1
ATOM 916 N N . ASN B 1 16 ? 5.613 -4.754 3.639 1 97.88 16 ASN B N 1
ATOM 917 C CA . ASN B 1 16 ? 5.953 -6.172 3.705 1 97.88 16 ASN B CA 1
ATOM 918 C C . ASN B 1 16 ? 5.758 -6.73 5.109 1 97.88 16 ASN B 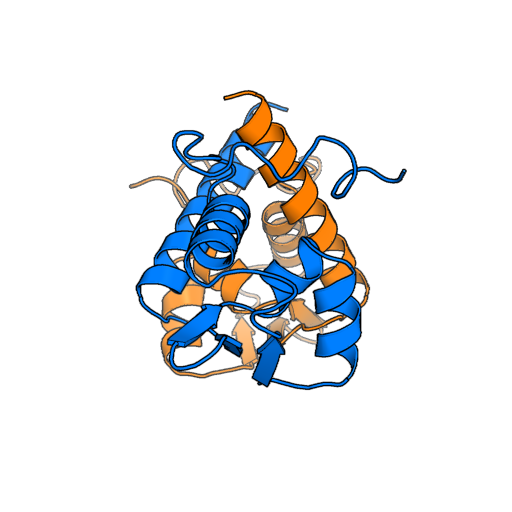C 1
ATOM 920 O O . ASN B 1 16 ? 5.254 -7.844 5.277 1 97.88 16 ASN B O 1
ATOM 924 N N . LYS B 1 17 ? 6.164 -6 6.102 1 98.06 17 LYS B N 1
ATOM 925 C CA . LYS B 1 17 ? 5.965 -6.418 7.488 1 98.06 17 LYS B CA 1
ATOM 926 C C . LYS B 1 17 ? 4.48 -6.574 7.809 1 98.06 17 LYS B C 1
ATOM 928 O O . LYS B 1 17 ? 4.086 -7.512 8.5 1 98.06 17 LYS B O 1
ATOM 933 N N . GLN B 1 18 ? 3.707 -5.672 7.32 1 98.06 18 GLN B N 1
ATOM 934 C CA . GLN B 1 18 ? 2.262 -5.793 7.48 1 98.06 18 GLN B CA 1
ATOM 935 C C . GLN B 1 18 ? 1.746 -7.086 6.859 1 98.06 18 GLN B C 1
ATOM 937 O O . GLN B 1 18 ? 0.959 -7.809 7.48 1 98.06 18 GLN B O 1
ATOM 942 N N . ARG B 1 19 ? 2.211 -7.367 5.641 1 98.12 19 ARG B N 1
ATOM 943 C CA . ARG B 1 19 ? 1.772 -8.578 4.957 1 98.12 19 ARG B CA 1
ATOM 944 C C . ARG B 1 19 ? 2.148 -9.828 5.75 1 98.12 19 ARG B C 1
ATOM 946 O O . ARG B 1 19 ? 1.323 -10.719 5.938 1 98.12 19 ARG B O 1
ATOM 953 N N . GLU B 1 20 ? 3.346 -9.828 6.234 1 97.44 20 GLU B N 1
ATOM 954 C CA . GLU B 1 20 ? 3.85 -10.977 6.988 1 97.44 20 GLU B CA 1
ATOM 955 C C . GLU B 1 20 ? 3.055 -11.18 8.273 1 97.44 20 GLU B C 1
ATOM 957 O O . GLU B 1 20 ? 2.898 -12.312 8.734 1 97.44 20 GLU B O 1
ATOM 962 N N . ASN B 1 21 ? 2.514 -10.086 8.82 1 97.19 21 ASN B N 1
ATOM 963 C CA . ASN B 1 21 ? 1.761 -10.148 10.062 1 97.19 21 ASN B CA 1
ATOM 964 C C . ASN B 1 21 ? 0.257 -10.195 9.812 1 97.19 21 ASN B C 1
ATOM 966 O O . ASN B 1 21 ? -0.536 -10.211 10.758 1 97.19 21 ASN B O 1
ATOM 970 N N . GLY B 1 22 ? -0.119 -10.172 8.539 1 97.06 22 GLY B N 1
ATOM 971 C CA . GLY B 1 22 ? -1.529 -10.211 8.188 1 97.06 22 GLY B CA 1
ATOM 972 C C . GLY B 1 22 ? -2.256 -8.914 8.484 1 97.06 22 GLY B C 1
ATOM 973 O O . GLY B 1 22 ? -3.488 -8.875 8.508 1 97.06 22 GLY B O 1
ATOM 974 N N . PHE B 1 23 ? -1.486 -7.887 8.781 1 96.94 23 PHE B N 1
ATOM 975 C CA . PHE B 1 23 ? -2.057 -6.602 9.164 1 96.94 23 PHE B CA 1
ATOM 976 C C . PHE B 1 23 ? -2.627 -5.879 7.949 1 96.94 23 PHE B C 1
ATOM 978 O O . PHE B 1 23 ? -1.942 -5.723 6.938 1 96.94 23 PHE B O 1
ATOM 985 N N . LEU B 1 24 ? -3.902 -5.559 7.891 1 95.88 24 LEU B N 1
ATOM 986 C CA . LEU B 1 24 ? -4.648 -4.793 6.898 1 95.88 24 LEU B CA 1
ATOM 987 C C . LEU B 1 24 ? -4.676 -5.523 5.559 1 95.88 24 LEU B C 1
ATOM 989 O O . LEU B 1 24 ? -4.844 -4.898 4.508 1 95.88 24 LEU B O 1
ATOM 993 N N . CYS B 1 25 ? -4.328 -6.789 5.559 1 97.12 25 CYS B N 1
ATOM 994 C CA . CYS B 1 25 ? -4.512 -7.578 4.348 1 97.12 25 CYS B CA 1
ATOM 995 C C . CYS B 1 25 ? -5.992 -7.723 4.012 1 97.12 25 CYS B C 1
ATOM 997 O O . CYS B 1 25 ? -6.777 -8.203 4.832 1 97.12 25 CYS B O 1
ATOM 999 N N . ASP B 1 26 ? -6.316 -7.348 2.773 1 95.75 26 ASP B N 1
ATOM 1000 C CA . ASP B 1 26 ? -7.738 -7.293 2.457 1 95.75 26 ASP B CA 1
ATOM 1001 C C . ASP B 1 26 ? -8.062 -8.133 1.224 1 95.75 26 ASP B C 1
ATOM 1003 O O . ASP B 1 26 ? -9.117 -7.957 0.604 1 95.75 26 ASP B O 1
ATOM 1007 N N . CYS B 1 27 ? -7.16 -8.992 0.798 1 96.44 27 CYS B N 1
ATOM 1008 C CA . CYS B 1 27 ? -7.473 -9.945 -0.257 1 96.44 27 CYS B CA 1
ATOM 1009 C C . CYS B 1 27 ? -6.754 -11.273 -0.026 1 96.44 27 CYS B C 1
ATOM 1011 O O . CYS B 1 27 ? -5.848 -11.352 0.804 1 96.44 27 CYS B O 1
ATOM 1013 N N . THR B 1 28 ? -7.293 -12.273 -0.69 1 97.44 28 THR B N 1
ATOM 1014 C CA . THR B 1 28 ? -6.734 -13.617 -0.646 1 97.44 28 THR B CA 1
ATOM 1015 C C . THR B 1 28 ? -6.609 -14.203 -2.051 1 97.44 28 THR B C 1
ATOM 1017 O O . THR B 1 28 ? -7.555 -14.133 -2.842 1 97.44 28 THR B O 1
ATOM 1020 N N . VAL B 1 29 ? -5.434 -14.648 -2.365 1 96.12 29 VAL B N 1
ATOM 1021 C CA . VAL B 1 29 ? -5.207 -15.383 -3.605 1 96.12 29 VAL B CA 1
ATOM 1022 C C . VAL B 1 29 ? -5.109 -16.875 -3.309 1 96.12 29 VAL B C 1
ATOM 1024 O O . VAL B 1 29 ? -4.312 -17.297 -2.467 1 96.12 29 VAL B O 1
ATOM 1027 N N . VAL B 1 30 ? -5.977 -17.625 -3.965 1 96.94 30 VAL B N 1
ATOM 1028 C CA . VAL B 1 30 ? -6.039 -19.062 -3.719 1 96.94 30 VAL B CA 1
ATOM 1029 C C . VAL B 1 30 ? -5.461 -19.812 -4.914 1 96.94 30 VAL B C 1
ATOM 1031 O O . VAL B 1 30 ? -5.848 -19.562 -6.059 1 96.94 30 VAL B O 1
ATOM 1034 N N . ILE B 1 31 ? -4.516 -20.656 -4.629 1 95.56 31 ILE B N 1
ATOM 1035 C CA . ILE B 1 31 ? -3.93 -21.562 -5.617 1 95.56 31 ILE B CA 1
ATOM 1036 C C . ILE B 1 31 ? -3.947 -22.984 -5.086 1 95.56 31 ILE B C 1
ATOM 1038 O O . ILE B 1 31 ? -3.211 -23.328 -4.156 1 95.56 31 ILE B O 1
ATOM 1042 N N . GLY B 1 32 ? -4.734 -23.859 -5.711 1 92.88 32 GLY B N 1
ATOM 1043 C CA . GLY B 1 32 ? -4.906 -25.188 -5.141 1 92.88 32 GLY B CA 1
ATOM 1044 C C . GLY B 1 32 ? -5.438 -25.156 -3.719 1 92.88 32 GLY B C 1
ATOM 1045 O O . GLY B 1 32 ? -6.523 -24.625 -3.467 1 92.88 32 GLY B O 1
ATOM 1046 N N . GLN B 1 33 ? -4.648 -25.672 -2.768 1 93.5 33 GLN B N 1
ATOM 1047 C CA . GLN B 1 33 ? -5.074 -25.75 -1.374 1 93.5 33 GLN B CA 1
ATOM 1048 C C . GLN B 1 33 ? -4.457 -24.625 -0.545 1 93.5 33 GLN B C 1
ATOM 1050 O O . GLN B 1 33 ? -4.734 -24.5 0.65 1 93.5 33 GLN B O 1
ATOM 1055 N N . LEU B 1 34 ? -3.674 -23.734 -1.151 1 95.94 34 LEU B N 1
ATOM 1056 C CA . LEU B 1 34 ? -2.959 -22.703 -0.408 1 95.94 34 LEU B CA 1
ATOM 1057 C C . LEU B 1 34 ? -3.617 -21.344 -0.602 1 95.94 34 LEU B C 1
ATOM 1059 O O . LEU B 1 34 ? -4.109 -21.031 -1.689 1 95.94 34 LEU B O 1
ATOM 1063 N N . GLN B 1 35 ? -3.578 -20.609 0.44 1 96.94 35 GLN B N 1
ATOM 1064 C CA . GLN B 1 35 ? -4.113 -19.25 0.455 1 96.94 35 GLN B CA 1
ATOM 1065 C C . GLN B 1 35 ? -3.025 -18.234 0.775 1 96.94 35 GLN B C 1
ATOM 1067 O O . GLN B 1 35 ? -2.221 -18.438 1.686 1 96.94 35 GLN B O 1
ATOM 1072 N N . PHE B 1 36 ? -2.986 -17.156 0.011 1 97.38 36 PHE B N 1
ATOM 1073 C CA . PHE B 1 36 ? -2.057 -16.062 0.213 1 97.38 36 PHE B CA 1
ATOM 1074 C C . PHE B 1 36 ? -2.807 -14.773 0.537 1 97.38 36 PHE B C 1
ATOM 1076 O O . PHE B 1 36 ? -3.611 -14.297 -0.267 1 97.38 36 PHE B O 1
ATOM 1083 N N . LYS B 1 37 ? -2.502 -14.25 1.679 1 97.94 37 LYS B N 1
ATOM 1084 C CA . LYS B 1 37 ? -3.072 -12.953 2.045 1 97.94 37 LYS B CA 1
ATOM 1085 C C . LYS B 1 37 ? -2.172 -11.805 1.592 1 97.94 37 LYS B C 1
ATOM 1087 O O . LYS B 1 37 ? -0.944 -11.914 1.655 1 97.94 37 LYS B O 1
ATOM 1092 N N . ALA B 1 38 ? -2.811 -10.75 1.129 1 98.06 38 ALA B N 1
ATOM 1093 C CA . ALA B 1 38 ? -2.061 -9.586 0.665 1 98.06 38 ALA B CA 1
ATOM 1094 C C . ALA B 1 38 ? -2.918 -8.32 0.71 1 98.06 38 ALA B C 1
ATOM 1096 O O . ALA B 1 38 ? -4.027 -8.344 1.247 1 98.06 38 ALA B O 1
ATOM 1097 N N . HIS B 1 39 ? -2.393 -7.281 0.295 1 98.06 39 HIS B N 1
ATOM 1098 C CA . HIS B 1 39 ? -3.131 -6.031 0.151 1 98.06 39 HIS B CA 1
ATOM 1099 C C . HIS B 1 39 ? -3.596 -5.832 -1.287 1 98.06 39 HIS B C 1
ATOM 1101 O O . HIS B 1 39 ? -2.791 -5.887 -2.219 1 98.06 39 HIS B O 1
ATOM 1107 N N . ARG B 1 40 ? -4.844 -5.5 -1.501 1 97.38 40 ARG B N 1
ATOM 1108 C CA . ARG B 1 40 ? -5.402 -5.305 -2.834 1 97.38 40 ARG B CA 1
ATOM 1109 C C . ARG B 1 40 ? -4.68 -4.188 -3.574 1 97.38 40 ARG B C 1
ATOM 1111 O O . ARG B 1 40 ? -4.332 -4.332 -4.75 1 97.38 40 ARG B O 1
ATOM 1118 N N . ASN B 1 41 ? -4.523 -3.084 -2.822 1 97.81 41 ASN B N 1
ATOM 1119 C CA . ASN B 1 41 ? -3.957 -1.922 -3.496 1 97.81 41 ASN B CA 1
ATOM 1120 C C . ASN B 1 41 ? -2.52 -2.176 -3.941 1 97.81 41 ASN B C 1
ATOM 1122 O O . ASN B 1 41 ? -2.084 -1.661 -4.973 1 97.81 41 ASN B O 1
ATOM 1126 N N . VAL B 1 42 ? -1.742 -3 -3.213 1 98.19 42 VAL B N 1
ATOM 1127 C CA . VAL B 1 42 ? -0.368 -3.326 -3.58 1 98.19 42 VAL B CA 1
ATOM 1128 C C . VAL B 1 42 ? -0.362 -4.246 -4.797 1 98.19 42 VAL B C 1
ATOM 1130 O O . VAL B 1 42 ? 0.366 -4.004 -5.766 1 98.19 42 VAL B O 1
ATOM 1133 N N . LEU B 1 43 ? -1.21 -5.297 -4.793 1 96.62 43 LEU B N 1
ATOM 1134 C CA . LEU B 1 43 ? -1.289 -6.199 -5.938 1 96.62 43 LEU B CA 1
ATOM 1135 C C . LEU B 1 43 ? -1.755 -5.457 -7.184 1 96.62 43 LEU B C 1
ATOM 1137 O O . LEU B 1 43 ? -1.195 -5.645 -8.266 1 96.62 43 LEU B O 1
ATOM 1141 N N . ALA B 1 44 ? -2.734 -4.586 -7.035 1 96.81 44 ALA B N 1
ATOM 1142 C CA . ALA B 1 44 ? -3.275 -3.82 -8.156 1 96.81 44 ALA B CA 1
ATOM 1143 C C . ALA B 1 44 ? -2.252 -2.82 -8.68 1 96.81 44 ALA B C 1
ATOM 1145 O O . ALA B 1 44 ? -2.25 -2.492 -9.875 1 96.81 44 ALA B O 1
ATOM 1146 N N . ALA B 1 45 ? -1.432 -2.326 -7.805 1 97.19 45 ALA B N 1
ATOM 1147 C CA . ALA B 1 45 ? -0.382 -1.396 -8.211 1 97.19 45 ALA B CA 1
ATOM 1148 C C . ALA B 1 45 ? 0.687 -2.105 -9.039 1 97.19 45 ALA B C 1
ATOM 1150 O O . ALA B 1 45 ? 1.305 -1.498 -9.922 1 97.19 45 ALA B O 1
ATOM 1151 N N . PHE B 1 46 ? 0.923 -3.363 -8.789 1 94.19 46 PHE B N 1
ATOM 1152 C CA . PHE B 1 46 ? 1.988 -4.109 -9.445 1 94.19 46 PHE B CA 1
ATOM 1153 C C . PHE B 1 46 ? 1.501 -4.703 -10.758 1 94.19 46 PHE B C 1
ATOM 1155 O O . PHE B 1 46 ? 2.244 -4.746 -11.742 1 94.19 46 PHE B O 1
ATOM 1162 N N . SER B 1 47 ? 0.287 -5.148 -10.773 1 92.62 47 SER B N 1
ATOM 1163 C CA . SER B 1 47 ? -0.166 -5.973 -11.883 1 92.62 47 SER B CA 1
ATOM 1164 C C . SER B 1 47 ? -1.499 -5.48 -12.438 1 92.62 47 SER B C 1
ATOM 1166 O O . SER B 1 47 ? -2.469 -5.332 -11.688 1 92.62 47 SER B O 1
ATOM 1168 N N . GLY B 1 48 ? -1.548 -5.336 -13.711 1 93.69 48 GLY B N 1
ATOM 1169 C CA . GLY B 1 48 ? -2.801 -4.965 -14.344 1 93.69 48 GLY B CA 1
ATOM 1170 C C . GLY B 1 48 ? -3.893 -6.004 -14.172 1 93.69 48 GLY B C 1
ATOM 1171 O O . GLY B 1 48 ? -5.078 -5.668 -14.133 1 93.69 48 GLY B O 1
ATOM 1172 N N . TYR B 1 49 ? -3.51 -7.191 -14.102 1 90.69 49 TYR B N 1
ATOM 1173 C CA . TYR B 1 49 ? -4.469 -8.266 -13.859 1 90.69 49 TYR B CA 1
ATOM 1174 C C . TYR B 1 49 ? -5.18 -8.07 -12.531 1 90.69 49 TYR B C 1
ATOM 1176 O O . TYR B 1 49 ? -6.414 -8.047 -12.477 1 90.69 49 TYR B O 1
ATOM 1184 N N . PHE B 1 50 ? -4.453 -7.891 -11.484 1 93.25 50 PHE B N 1
ATOM 1185 C CA . PHE B 1 50 ? -5.035 -7.727 -10.156 1 93.25 50 PHE B CA 1
ATOM 1186 C C . PHE B 1 50 ? -5.801 -6.414 -10.062 1 93.25 50 PHE B C 1
ATOM 1188 O O . PHE B 1 50 ? -6.816 -6.328 -9.375 1 93.25 50 PHE B O 1
ATOM 1195 N N . ARG B 1 51 ? -5.309 -5.41 -10.836 1 95.44 51 ARG B N 1
ATOM 1196 C CA . ARG B 1 51 ? -6.043 -4.148 -10.883 1 95.44 51 ARG B CA 1
ATOM 1197 C C . ARG B 1 51 ? -7.449 -4.355 -11.438 1 95.44 51 ARG B C 1
ATOM 1199 O O . ARG B 1 51 ? -8.422 -3.857 -10.875 1 95.44 51 ARG B O 1
ATOM 1206 N N . ALA B 1 52 ? -7.57 -5.094 -12.5 1 92.81 52 ALA B N 1
ATOM 1207 C CA . ALA B 1 52 ? -8.852 -5.371 -13.141 1 92.81 52 ALA B CA 1
ATOM 1208 C C . ALA B 1 52 ? -9.742 -6.223 -12.234 1 92.81 52 ALA B C 1
ATOM 1210 O O . ALA B 1 52 ? -10.938 -5.953 -12.102 1 92.81 52 ALA B O 1
ATOM 1211 N N . VAL B 1 53 ? -9.172 -7.152 -11.602 1 91.38 53 VAL B N 1
ATOM 1212 C CA . VAL B 1 53 ? -9.906 -8.094 -10.758 1 91.38 53 VAL B CA 1
ATOM 1213 C C . VAL B 1 53 ? -10.461 -7.363 -9.539 1 91.38 53 VAL B C 1
ATOM 1215 O O . VAL B 1 53 ? -11.617 -7.57 -9.156 1 91.38 53 VAL B O 1
ATOM 1218 N N . TYR B 1 54 ? -9.695 -6.457 -8.922 1 93.19 54 TYR B N 1
ATOM 1219 C CA . TYR B 1 54 ? -10.109 -5.84 -7.668 1 93.19 54 TYR B CA 1
ATOM 1220 C C . TYR B 1 54 ? -10.945 -4.594 -7.926 1 93.19 54 TYR B C 1
ATOM 1222 O O . TYR B 1 54 ? -11.57 -4.055 -7.004 1 93.19 54 TYR B O 1
ATOM 1230 N N . ALA B 1 55 ? -10.891 -4.156 -9.141 1 90.62 55 ALA B N 1
ATOM 1231 C CA . ALA B 1 55 ? -11.828 -3.105 -9.523 1 90.62 55 ALA B CA 1
ATOM 1232 C C . ALA B 1 55 ? -13.273 -3.596 -9.414 1 90.62 55 ALA B C 1
ATOM 1234 O O . ALA B 1 55 ? -14.195 -2.797 -9.219 1 90.62 55 ALA B O 1
ATOM 1235 N N . LEU B 1 56 ? -13.469 -4.848 -9.445 1 85.38 56 LEU B N 1
ATOM 1236 C CA . LEU B 1 56 ? -14.797 -5.441 -9.398 1 85.38 56 LEU B CA 1
ATOM 1237 C C . LEU B 1 56 ? -15.164 -5.848 -7.973 1 85.38 56 LEU B C 1
ATOM 1239 O O . LEU B 1 56 ? -16.125 -6.578 -7.762 1 85.38 56 LEU B O 1
ATOM 1243 N N . GLU B 1 57 ? -14.391 -5.387 -7.043 1 77.31 57 GLU B N 1
ATOM 1244 C CA . GLU B 1 57 ? -14.625 -5.488 -5.605 1 77.31 57 GLU B CA 1
ATOM 1245 C C . GLU B 1 57 ? -14.492 -6.93 -5.129 1 77.31 57 GLU B C 1
ATOM 1247 O O . GLU B 1 57 ? -15.016 -7.289 -4.066 1 77.31 57 GLU B O 1
ATOM 1252 N N . SER B 1 58 ? -13.875 -7.707 -5.84 1 80.56 58 SER B N 1
ATOM 1253 C CA . SER B 1 58 ? -13.602 -9.062 -5.375 1 80.56 58 SER B CA 1
ATOM 1254 C C . SER B 1 58 ? -12.453 -9.078 -4.367 1 80.56 58 SER B C 1
ATOM 1256 O O . SER B 1 58 ? -11.484 -8.336 -4.516 1 80.56 58 SER B O 1
ATOM 1258 N N . ARG B 1 59 ? -12.703 -9.992 -3.379 1 90.12 59 ARG B N 1
ATOM 1259 C CA . ARG B 1 59 ? -11.648 -10.062 -2.365 1 90.12 59 ARG B CA 1
ATOM 1260 C C . ARG B 1 59 ? -10.898 -11.383 -2.438 1 90.12 59 ARG B C 1
ATOM 1262 O O . ARG B 1 59 ? -9.805 -11.508 -1.894 1 90.12 59 ARG B O 1
ATOM 1269 N N . VAL B 1 60 ? -11.508 -12.312 -3.129 1 93.94 60 VAL B N 1
ATOM 1270 C CA . VAL B 1 60 ? -10.844 -13.602 -3.291 1 93.94 60 VAL B CA 1
ATOM 1271 C C . VAL B 1 60 ? -10.617 -13.883 -4.773 1 93.94 60 VAL B C 1
ATOM 1273 O O . VAL B 1 60 ? -11.531 -13.727 -5.59 1 93.94 60 VAL B O 1
ATOM 1276 N N . VAL B 1 61 ? -9.359 -14.227 -5.113 1 93.44 61 VAL B N 1
ATOM 1277 C CA . VAL B 1 61 ? -8.992 -14.57 -6.48 1 93.44 61 VAL B CA 1
ATOM 1278 C C . VAL B 1 61 ? -8.492 -16.016 -6.531 1 93.44 61 VAL B C 1
ATOM 1280 O O . VAL B 1 61 ? -7.617 -16.391 -5.75 1 93.44 61 VAL B O 1
ATOM 1283 N N . PHE B 1 62 ? -9.109 -16.766 -7.422 1 93.94 62 PHE B N 1
ATOM 1284 C CA . PHE B 1 62 ? -8.664 -18.125 -7.645 1 93.94 62 PHE B CA 1
ATOM 1285 C C . PHE B 1 62 ? -7.773 -18.219 -8.883 1 93.94 62 PHE B C 1
ATOM 1287 O O . PHE B 1 62 ? -8.188 -17.828 -9.977 1 93.94 62 PHE B O 1
ATOM 1294 N N . LEU B 1 63 ? -6.527 -18.594 -8.656 1 93.62 63 LEU B N 1
ATOM 1295 C CA . LEU B 1 63 ? -5.617 -18.781 -9.781 1 93.62 63 LEU B CA 1
ATOM 1296 C C . LEU B 1 63 ? -5.457 -20.266 -10.109 1 93.62 63 LEU B C 1
ATOM 1298 O O . LEU B 1 63 ? -5.348 -21.094 -9.203 1 93.62 63 LEU B O 1
ATOM 1302 N N . ASP B 1 64 ? -5.473 -20.547 -11.398 1 92.31 64 ASP B N 1
ATOM 1303 C CA . ASP B 1 64 ? -5.32 -21.922 -11.875 1 92.31 64 ASP B CA 1
ATOM 1304 C C . ASP B 1 64 ? -3.867 -22.375 -11.766 1 92.31 64 ASP B C 1
ATOM 1306 O O . ASP B 1 64 ? -2.955 -21.672 -12.203 1 92.31 64 ASP B O 1
ATOM 1310 N N . GLN B 1 65 ? -3.701 -23.531 -11.211 1 90.62 65 GLN B N 1
ATOM 1311 C CA . GLN B 1 65 ? -2.373 -24.109 -11.023 1 90.62 65 GLN B CA 1
ATOM 1312 C C . GLN B 1 65 ? -1.671 -24.312 -12.367 1 90.62 65 GLN B C 1
ATOM 1314 O O . GLN B 1 65 ? -0.451 -24.484 -12.414 1 90.62 65 GLN B O 1
ATOM 1319 N N . SER B 1 66 ? -2.455 -24.281 -13.453 1 90.12 66 SER B N 1
ATOM 1320 C CA . SER B 1 66 ? -1.856 -24.422 -14.773 1 90.12 66 SER B CA 1
ATOM 1321 C C . SER B 1 66 ? -1.166 -23.125 -15.195 1 90.12 66 SER B C 1
ATOM 1323 O O . SER B 1 66 ? -0.313 -23.125 -16.094 1 90.12 66 SER B O 1
ATOM 1325 N N . GLN B 1 67 ? -1.521 -22.031 -14.594 1 87.88 67 GLN B N 1
ATOM 1326 C CA . GLN B 1 67 ? -0.979 -20.719 -14.961 1 87.88 67 GLN B CA 1
ATOM 1327 C C . GLN B 1 67 ? 0.224 -20.359 -14.094 1 87.88 67 GLN B C 1
ATOM 1329 O O . GLN B 1 67 ? 1.192 -19.781 -14.578 1 87.88 67 GLN B O 1
ATOM 1334 N N . ILE B 1 68 ? 0.119 -20.656 -12.828 1 89.44 68 ILE B N 1
ATOM 1335 C CA . ILE B 1 68 ? 1.209 -20.344 -11.914 1 89.44 68 ILE B CA 1
ATOM 1336 C C . ILE B 1 68 ? 1.214 -21.344 -10.758 1 89.44 68 ILE B C 1
ATOM 1338 O O . ILE B 1 68 ? 0.156 -21.703 -10.242 1 89.44 68 ILE B O 1
ATOM 1342 N N . SER B 1 69 ? 2.455 -21.766 -10.484 1 90 69 SER B N 1
ATOM 1343 C CA . SER B 1 69 ? 2.59 -22.656 -9.344 1 90 69 SER B CA 1
ATOM 1344 C C . SER B 1 69 ? 2.488 -21.906 -8.031 1 90 69 SER B C 1
ATOM 1346 O O . SER B 1 69 ? 2.645 -20.672 -7.996 1 90 69 SER B O 1
ATOM 1348 N N . THR B 1 70 ? 2.227 -22.688 -6.93 1 92.81 70 THR B N 1
ATOM 1349 C CA . THR B 1 70 ? 2.207 -22.094 -5.594 1 92.81 70 THR B CA 1
ATOM 1350 C C . THR B 1 70 ? 3.557 -21.469 -5.258 1 92.81 70 THR B C 1
ATOM 1352 O O . THR B 1 70 ? 3.611 -20.359 -4.719 1 92.81 70 THR B O 1
ATOM 1355 N N . GLU B 1 71 ? 4.621 -22.156 -5.566 1 90.25 71 GLU B N 1
ATOM 1356 C CA . GLU B 1 71 ? 5.965 -21.641 -5.328 1 90.25 71 GLU B CA 1
ATOM 1357 C C . GLU B 1 71 ? 6.238 -20.391 -6.156 1 90.25 71 GLU B C 1
ATOM 1359 O O . GLU B 1 71 ? 6.828 -19.422 -5.66 1 90.25 71 GLU B O 1
ATOM 1364 N N . GLY B 1 72 ? 5.789 -20.438 -7.41 1 90.44 72 GLY B N 1
ATOM 1365 C CA . GLY B 1 72 ? 5.961 -19.297 -8.281 1 90.44 72 GLY B CA 1
ATOM 1366 C C . GLY B 1 72 ? 5.25 -18.047 -7.773 1 90.44 72 GLY B C 1
ATOM 1367 O O . GLY B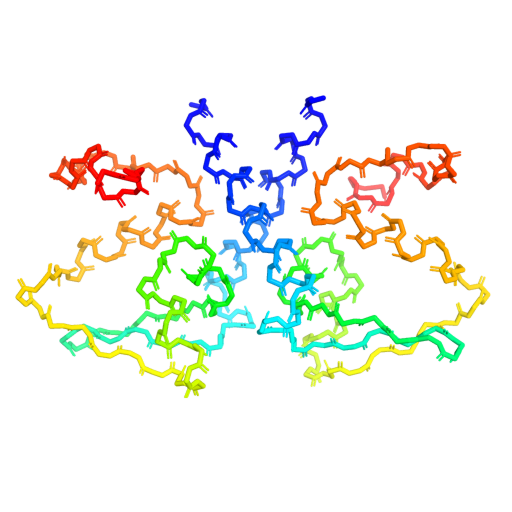 1 72 ? 5.809 -16.953 -7.809 1 90.44 72 GLY B O 1
ATOM 1368 N N . PHE B 1 73 ? 4.02 -18.25 -7.246 1 92.62 73 PHE B N 1
ATOM 1369 C CA . PHE B 1 73 ? 3.266 -17.094 -6.758 1 92.62 73 PHE B CA 1
ATOM 1370 C C . PHE B 1 73 ? 3.879 -16.547 -5.473 1 92.62 73 PHE B C 1
ATOM 1372 O O . PHE B 1 73 ? 3.914 -15.336 -5.258 1 92.62 73 PHE B O 1
ATOM 1379 N N . HIS B 1 74 ? 4.363 -17.469 -4.613 1 93.25 74 HIS B N 1
ATOM 1380 C CA . HIS B 1 74 ? 5.062 -17.031 -3.408 1 93.25 74 HIS B CA 1
ATOM 1381 C C . HIS B 1 74 ? 6.238 -16.125 -3.75 1 93.25 74 HIS B C 1
ATOM 1383 O O . HIS B 1 74 ? 6.41 -15.062 -3.139 1 93.25 74 HIS B O 1
ATOM 1389 N N . LYS B 1 75 ? 7.012 -16.516 -4.75 1 91.25 75 LYS B N 1
ATOM 1390 C CA . LYS B 1 75 ? 8.164 -15.727 -5.191 1 91.25 75 LYS B CA 1
ATOM 1391 C C . LYS B 1 75 ? 7.719 -14.391 -5.777 1 91.25 75 LYS B C 1
ATOM 1393 O O . LYS B 1 75 ? 8.359 -13.359 -5.551 1 91.25 75 LYS B O 1
ATOM 1398 N N . LEU B 1 76 ? 6.633 -14.5 -6.578 1 92.25 76 LEU B N 1
ATOM 1399 C CA . LEU B 1 76 ? 6.086 -13.281 -7.16 1 92.25 76 LEU B CA 1
ATOM 1400 C C . LEU B 1 76 ? 5.648 -12.305 -6.07 1 92.25 76 LEU B C 1
ATOM 1402 O O . LEU B 1 76 ? 5.992 -11.125 -6.113 1 92.25 76 LEU B O 1
ATOM 1406 N N . LEU B 1 77 ? 4.961 -12.875 -5.109 1 94.5 77 LEU B N 1
ATOM 1407 C CA . LEU B 1 77 ? 4.48 -12.062 -3.998 1 94.5 77 LEU B CA 1
ATOM 1408 C C . LEU B 1 77 ? 5.645 -11.453 -3.223 1 94.5 77 LEU B C 1
ATOM 1410 O O . LEU B 1 77 ? 5.621 -10.266 -2.889 1 94.5 77 LEU B O 1
ATOM 1414 N N . ASP B 1 78 ? 6.684 -12.234 -2.947 1 93.44 78 ASP B N 1
ATOM 1415 C CA . ASP B 1 78 ? 7.879 -11.727 -2.279 1 93.44 78 ASP B CA 1
ATOM 1416 C C . ASP B 1 78 ? 8.523 -10.602 -3.09 1 93.44 78 ASP B C 1
ATOM 1418 O O . ASP B 1 78 ? 8.938 -9.586 -2.529 1 93.44 78 ASP B O 1
ATOM 1422 N N . PHE B 1 79 ? 8.492 -10.789 -4.348 1 91.94 79 PHE B N 1
ATOM 1423 C CA . PHE B 1 79 ? 9.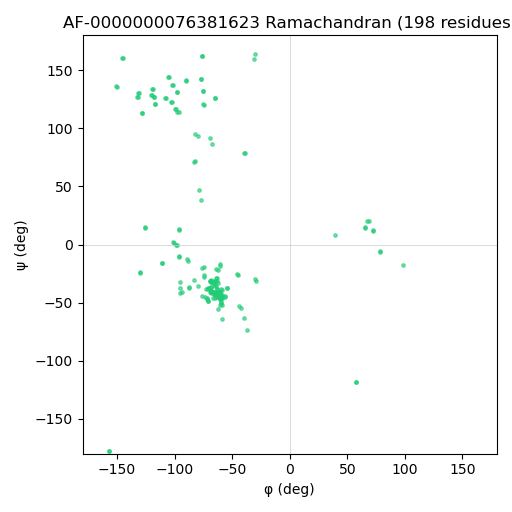078 -9.781 -5.223 1 91.94 79 PHE B CA 1
ATOM 1424 C C . PHE B 1 79 ? 8.281 -8.477 -5.156 1 91.94 79 PHE B C 1
ATOM 1426 O O . PHE B 1 79 ? 8.867 -7.395 -5.062 1 91.94 79 PHE B O 1
ATOM 1433 N N . ILE B 1 80 ? 7 -8.594 -5.23 1 94.25 80 ILE B N 1
ATOM 1434 C CA . ILE B 1 80 ? 6.133 -7.426 -5.207 1 94.25 80 ILE B CA 1
ATOM 1435 C C . ILE B 1 80 ? 6.426 -6.59 -3.965 1 94.25 80 ILE B C 1
ATOM 1437 O O . ILE B 1 80 ? 6.555 -5.367 -4.047 1 94.25 80 ILE B O 1
ATOM 1441 N N . TYR B 1 81 ? 6.711 -7.254 -2.824 1 96.38 81 TYR B N 1
ATOM 1442 C CA . TYR B 1 81 ? 6.801 -6.539 -1.556 1 96.38 81 TYR B CA 1
ATOM 1443 C C . TYR B 1 81 ? 8.25 -6.195 -1.224 1 96.38 81 TYR B C 1
ATOM 1445 O O . TYR B 1 81 ? 8.508 -5.375 -0.344 1 96.38 81 TYR B O 1
ATOM 1453 N N . THR B 1 82 ? 9.211 -6.742 -1.966 1 92.12 82 THR B N 1
ATOM 1454 C CA . THR B 1 82 ? 10.594 -6.531 -1.542 1 92.12 82 THR B CA 1
ATOM 1455 C C . THR B 1 82 ? 11.445 -6.035 -2.707 1 92.12 82 THR B C 1
ATOM 1457 O O . THR B 1 82 ? 12.523 -5.477 -2.498 1 92.12 82 THR B O 1
ATOM 1460 N N . GLY B 1 83 ? 11.047 -6.312 -3.926 1 88 83 GLY B N 1
ATOM 1461 C CA . GLY B 1 83 ? 11.859 -6.031 -5.102 1 88 83 GLY B CA 1
ATOM 1462 C C . GLY B 1 83 ? 12.961 -7.055 -5.32 1 88 83 GLY B C 1
ATOM 1463 O O . GLY B 1 83 ? 13.758 -6.922 -6.25 1 88 83 GLY B O 1
ATOM 1464 N N . ASN B 1 84 ? 13.141 -7.934 -4.473 1 81.69 84 ASN B N 1
ATOM 1465 C CA . ASN B 1 84 ? 14.188 -8.938 -4.559 1 81.69 84 ASN B CA 1
ATOM 1466 C C . ASN B 1 84 ? 13.664 -10.258 -5.125 1 81.69 84 ASN B C 1
ATOM 1468 O O . ASN B 1 84 ? 12.594 -10.719 -4.738 1 81.69 84 ASN B O 1
ATOM 1472 N N . ILE B 1 85 ? 14.227 -10.555 -6.348 1 71.12 85 ILE B N 1
ATOM 1473 C CA . ILE B 1 85 ? 13.859 -11.836 -6.938 1 71.12 85 ILE B CA 1
ATOM 1474 C C . ILE B 1 85 ? 14.742 -12.938 -6.355 1 71.12 85 ILE B C 1
ATOM 1476 O O . ILE B 1 85 ? 15.961 -12.797 -6.293 1 71.12 85 ILE B O 1
ATOM 1480 N N . ASN B 1 86 ? 14.68 -13.367 -5.215 1 54.03 86 ASN B N 1
ATOM 1481 C CA . ASN B 1 86 ? 15.516 -14.508 -4.859 1 54.03 86 ASN B CA 1
ATOM 1482 C C . ASN B 1 86 ? 15.594 -15.523 -5.996 1 54.03 86 ASN B C 1
ATOM 1484 O O . ASN B 1 86 ? 14.586 -16.109 -6.387 1 54.03 86 ASN B O 1
ATOM 1488 N N . ILE B 1 87 ? 16.469 -15.078 -6.934 1 47.53 87 ILE B N 1
ATOM 1489 C CA . ILE B 1 87 ? 16.703 -15.773 -8.195 1 47.53 87 ILE B CA 1
ATOM 1490 C C . ILE B 1 87 ? 16.875 -17.266 -7.941 1 47.53 87 ILE B C 1
ATOM 1492 O O . ILE B 1 87 ? 17.047 -18.047 -8.883 1 47.53 87 ILE B O 1
ATOM 1496 N N . ASP B 1 88 ? 17.281 -17.828 -6.852 1 45.47 88 ASP B N 1
ATOM 1497 C CA . ASP B 1 88 ? 17.484 -19.25 -7.098 1 45.47 88 ASP B CA 1
ATOM 1498 C C . ASP B 1 88 ? 16.344 -19.828 -7.938 1 45.47 88 ASP B C 1
ATOM 1500 O O . ASP B 1 88 ? 16.578 -20.672 -8.805 1 45.47 88 ASP B O 1
ATOM 1504 N N . GLY B 1 89 ? 15.148 -19.734 -7.629 1 40.06 89 GLY B N 1
ATOM 1505 C CA . GLY B 1 89 ? 14.125 -20.422 -8.414 1 40.06 89 GLY B CA 1
ATOM 1506 C C . GLY B 1 89 ? 13.492 -19.531 -9.469 1 40.06 89 GLY B C 1
ATOM 1507 O O . GLY B 1 89 ? 12.625 -19.969 -10.219 1 40.06 89 GLY B O 1
ATOM 1508 N N . LEU B 1 90 ? 13.289 -18.25 -9.156 1 40.75 90 LEU B N 1
ATOM 1509 C CA . LEU B 1 90 ? 12.453 -17.531 -10.109 1 40.75 90 LEU B CA 1
ATOM 1510 C C . LEU B 1 90 ? 13.242 -17.141 -11.344 1 40.75 90 LEU B C 1
ATOM 1512 O O . LEU B 1 90 ? 13.969 -16.141 -11.336 1 40.75 90 LEU B O 1
ATOM 1516 N N . VAL B 1 91 ? 14.016 -18.016 -11.938 1 33.31 91 VAL B N 1
ATOM 1517 C CA . VAL B 1 91 ? 14.609 -17.797 -13.258 1 33.31 91 VAL B CA 1
ATOM 1518 C C . VAL B 1 91 ? 13.617 -17.047 -14.141 1 33.31 91 VAL B C 1
ATOM 1520 O O . VAL B 1 91 ? 13.977 -16.078 -14.812 1 33.31 91 VAL B O 1
ATOM 1523 N N . SER B 1 92 ? 12.477 -17.656 -14.68 1 31.11 92 SER B N 1
ATOM 1524 C CA . SER B 1 92 ? 11.984 -17.469 -16.047 1 31.11 92 SER B CA 1
ATOM 1525 C C . SER B 1 92 ? 11.148 -16.203 -16.156 1 31.11 92 SER B C 1
ATOM 1527 O O . SER B 1 92 ? 10.555 -15.945 -17.203 1 31.11 92 SER B O 1
ATOM 1529 N N . CYS B 1 93 ? 10.414 -15.742 -15.094 1 33.88 93 CYS B N 1
ATOM 1530 C CA . CYS B 1 93 ? 9.461 -14.812 -15.688 1 33.88 93 CYS B CA 1
ATOM 1531 C C . CYS B 1 93 ? 10.172 -13.57 -16.234 1 33.88 93 CYS B C 1
ATOM 1533 O O . CYS B 1 93 ? 10.828 -12.852 -15.477 1 33.88 93 CYS B O 1
ATOM 1535 N N . GLY B 1 94 ? 10.664 -13.508 -17.406 1 31.14 94 GLY B N 1
ATOM 1536 C CA . GLY B 1 94 ? 11.32 -12.555 -18.297 1 31.14 94 GLY B CA 1
ATOM 1537 C C . GLY B 1 94 ? 10.883 -11.117 -18.047 1 31.14 94 GLY B C 1
ATOM 1538 O O . GLY B 1 94 ? 9.867 -10.875 -17.391 1 31.14 94 GLY B O 1
ATOM 1539 N N . SER B 1 95 ? 11.648 -9.961 -18.562 1 32.19 95 SER B N 1
ATOM 1540 C CA . SER B 1 95 ? 11.555 -8.547 -18.906 1 32.19 95 SER B CA 1
ATOM 1541 C C . SER B 1 95 ? 10.148 -8.18 -19.375 1 32.19 95 SER B C 1
ATOM 1543 O O . SER B 1 95 ? 9.883 -7.027 -19.734 1 32.19 95 SER B O 1
ATOM 1545 N N . SER B 1 96 ? 9.312 -9.039 -20 1 30.52 96 SER B N 1
ATOM 1546 C CA . SER B 1 96 ? 8.141 -8.75 -20.828 1 30.52 96 SER B CA 1
ATOM 1547 C C . SER B 1 96 ? 6.953 -8.336 -19.969 1 30.52 96 SER B C 1
ATOM 1549 O O . SER B 1 96 ? 5.984 -7.762 -20.469 1 30.52 96 SER B O 1
ATOM 1551 N N . CYS B 1 97 ? 6.637 -8.977 -18.859 1 32.53 97 CYS B N 1
ATOM 1552 C CA . CYS B 1 97 ? 5.312 -8.727 -18.312 1 32.53 97 CYS B CA 1
ATOM 1553 C C . CYS B 1 97 ? 5.223 -7.324 -17.719 1 32.53 97 CYS B C 1
ATOM 1555 O O . CYS B 1 97 ? 4.141 -6.871 -17.344 1 32.53 97 CYS B O 1
ATOM 1557 N N . LEU B 1 98 ? 6.098 -7.008 -16.984 1 31.31 98 LEU B N 1
ATOM 1558 C CA . LEU B 1 98 ? 5.914 -5.707 -16.359 1 31.31 98 LEU B CA 1
ATOM 1559 C C . LEU B 1 98 ? 5.805 -4.605 -17.406 1 31.31 98 LEU B C 1
ATOM 1561 O O . LEU B 1 98 ? 5.031 -3.658 -17.234 1 31.31 98 LEU B O 1
ATOM 1565 N N . MET B 1 99 ? 6.863 -4.348 -18.203 1 24.53 99 MET B N 1
ATOM 1566 C CA . MET B 1 99 ? 7.266 -3.184 -19 1 24.53 99 MET B CA 1
ATOM 1567 C C . MET B 1 99 ? 6.504 -3.127 -20.312 1 24.53 99 MET B C 1
ATOM 1569 O O . MET B 1 99 ? 6.555 -2.121 -21.016 1 24.53 99 MET B O 1
ATOM 1573 N N . GLY B 1 100 ? 5.875 -2.898 -20.859 1 28.22 100 GLY B N 1
ATOM 1574 C CA . GLY B 1 100 ? 5.316 -2.34 -22.078 1 28.22 100 GLY B CA 1
ATOM 1575 C C . GLY B 1 100 ? 4.969 -3.395 -23.109 1 28.22 100 GLY B C 1
ATOM 1576 O O . GLY B 1 100 ? 4.535 -3.066 -24.219 1 28.22 100 GLY B O 1
ATOM 1577 N N . LEU B 1 101 ? 5.434 -4.844 -23.219 1 24.55 101 LEU B N 1
ATOM 1578 C CA . LEU B 1 101 ? 5.289 -5.195 -24.625 1 24.55 101 LEU B CA 1
ATOM 1579 C C . LEU B 1 101 ? 3.85 -5.594 -24.953 1 24.55 101 LEU B C 1
ATOM 1581 O O . LEU B 1 101 ? 3.189 -6.242 -24.125 1 24.55 101 LEU B O 1
#

pLDDT: mean 82.46, std 22.41, range [24.53, 98.19]

Solvent-accessible surface area (backbone atoms only — not comparable to full-atom values): 11395 Å² total; per-residue (Å²): 111,69,60,27,47,53,44,34,48,51,36,36,48,36,44,35,52,27,42,77,69,56,52,76,44,63,27,37,42,32,38,83,93,45,77,42,68,32,43,53,61,61,48,28,33,72,30,69,68,46,33,60,52,44,71,71,69,50,45,69,43,80,48,56,62,89,79,47,46,68,69,55,47,52,50,50,53,47,20,74,43,61,36,49,68,69,50,87,74,60,66,74,80,62,87,54,75,83,55,86,110,111,69,60,29,49,54,44,35,50,50,37,36,49,35,44,36,51,28,41,78,68,57,50,76,43,62,28,36,44,32,40,84,94,46,76,43,68,30,41,54,60,60,45,28,33,71,31,69,65,46,32,59,51,45,72,71,69,50,47,70,44,81,46,56,62,89,79,47,45,66,70,55,47,53,49,50,52,47,21,75,42,61,36,49,68,70,48,88,75,61,68,73,83,63,87,54,76,84,62,78,115

Organism: Callorhinchus milii (NCBI:txid7868)

Sequence (202 aa):
LVLQDQHCMQLLDQLNKQRENGFLCDCTVVIGQLQFKAHRNVLAAFSGYFRAVYALESRVVFLDQSQISTEGFHKLLDFIYTGNINIDGLVSCGSSCLMGLLVLQDQHCMQLLDQLNKQRENGFLCDCTVVIGQLQFKAHRNVLAAFSGYFRAVYALESRVVFLDQSQISTEGFHKLLDFIYTGNINIDGLVSCGSSCLMGL

Foldseek 3Di:
DVVVVVVVQVVLQVQVVCQVVVNQFQAWEDEPPDIGTHHLVLVVVQAVVSVVVCVVVDRYHYDYCVVPPPVRVVQVVCCSSHVDNPPPPNPPPDPPHRPDD/DVVVVVVVQVVLQVQVVCQVVVNQFQAWEDEPPDIGTHHLVLVVVQAVVSVVVCVVVDRYHYDYCVVPNPVRVVQVVCCSSHVDNPPPPNPDPDPPHRDDD

Radius of gyration: 17.61 Å; Cα contacts (8 Å, |Δi|>4): 264; chains: 2; bounding box: 35×51×43 Å